Protein AF-A0A0S7YQ50-F1 (afdb_monomer_lite)

Secondary structure (DSSP, 8-state):
-PPPPTT-------------------SSEEEEEE-S--GGGS-GGGG-EEEEE--SSS-EE-TTEEEESS-TTSPEEPEE--SSS-S--EE-TT-EEEEE-TT--SSEE-SSSTTSTT-STT-EEESS-EEEEESS-SSSSEEEEE-SSS-EEEEEEEE--TT--S-EEEEEEEEE-TTS---EEEEEEEETTS-EEEEEEEEEPPSS-EEEEEE-GGGTT-EEEEEEEEE--S-TT--EEEEEEEEEESSS-TTSEEEE-SSS-TTTTTTSSEEEEEETTEEEEEEE--GGGSS-SSS--EEES-TTS-TTSGGGEEEPGGG--TTS---

Sequence (331 aa):
MTVADPNGKKGPTTVTTLVALERTRPAVVVNEIMYRPKPSYGAKDKHQWVELHNPTADPIDVRDWFLWTRDQNDPDRILPDAYHGTGTTVIPPGAYAVIADQDTELDNEVLKNGDFEGGTGDWKFFLGPWQRDFGEAASGNYKIYLCGVGWTIMYQDFKIPATASGDVRVTVRERYNPSFERPDVRIRITNRTGVPLLTVYSGGCSTDWTAHAADLTALKGVDARLEISGFRVNDSRSWVRIDAATINWGPVSRNCVRLLVDDNEIGKNLEDKQVFVGEANTLRDAVVFEKAWGGDDDGCSLSRTSPFAPPTEEPSWYPAANHGTPGEPNS

Radius of gyration: 24.6 Å; chains: 1; bounding box: 70×56×75 Å

pLDDT: mean 82.06, std 14.88, range [34.41, 98.38]

Structure (mmCIF, N/CA/C/O backbone):
data_AF-A0A0S7YQ50-F1
#
_entry.id   AF-A0A0S7YQ50-F1
#
loop_
_atom_site.group_PDB
_atom_site.id
_atom_site.type_symbol
_atom_site.label_atom_id
_atom_site.label_alt_id
_atom_site.label_comp_id
_atom_site.label_asym_id
_atom_site.label_entity_id
_atom_site.label_seq_id
_atom_site.pdbx_PDB_ins_code
_atom_site.Cartn_x
_atom_site.Cartn_y
_atom_site.Cartn_z
_atom_site.occupancy
_atom_site.B_iso_or_equiv
_atom_site.auth_seq_id
_atom_site.auth_comp_id
_atom_site.auth_asym_id
_atom_site.auth_atom_id
_atom_site.pdbx_PDB_model_num
ATOM 1 N N . MET A 1 1 ? -38.518 -37.539 21.864 1.00 37.88 1 MET A N 1
ATOM 2 C CA . MET A 1 1 ? -38.564 -38.666 22.819 1.00 37.88 1 MET A CA 1
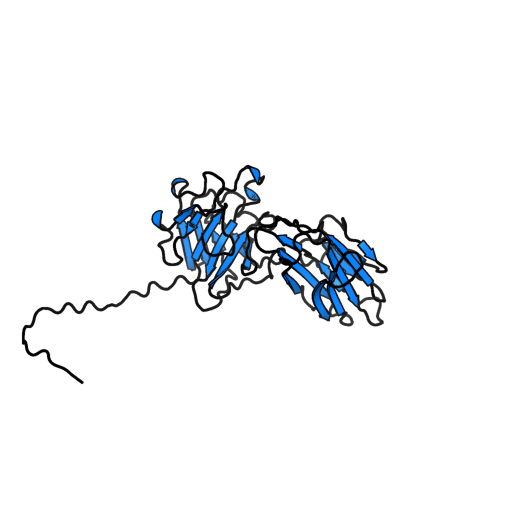ATOM 3 C C . MET A 1 1 ? -38.496 -38.055 24.211 1.00 37.88 1 MET A C 1
ATOM 5 O O . MET A 1 1 ? -37.493 -37.435 24.529 1.00 37.88 1 MET A O 1
ATOM 9 N N . THR A 1 2 ? -39.594 -38.058 24.964 1.00 35.06 2 THR A N 1
ATOM 10 C CA . THR A 1 2 ? -39.695 -37.395 26.277 1.00 35.06 2 THR A CA 1
ATOM 11 C C . THR A 1 2 ? -39.135 -38.291 27.374 1.00 35.06 2 THR A C 1
ATOM 13 O O . THR A 1 2 ? -39.629 -39.402 27.554 1.00 35.06 2 THR A O 1
ATOM 16 N N . VAL A 1 3 ? -38.150 -37.796 28.125 1.00 34.41 3 VAL A N 1
ATOM 17 C CA . VAL A 1 3 ? -37.757 -38.371 29.417 1.00 34.41 3 VAL A CA 1
ATOM 18 C C . VAL A 1 3 ? -38.358 -37.485 30.506 1.00 34.41 3 VAL A C 1
ATOM 20 O O . VAL A 1 3 ? -38.117 -36.281 30.524 1.00 34.41 3 VAL A O 1
ATOM 23 N N . ALA A 1 4 ? -39.192 -38.075 31.361 1.00 34.62 4 ALA A N 1
ATOM 24 C CA . ALA A 1 4 ? -39.764 -37.420 32.530 1.00 34.62 4 ALA A CA 1
ATOM 25 C C . ALA A 1 4 ? -38.804 -37.536 33.727 1.00 34.62 4 ALA A C 1
ATOM 27 O O . ALA A 1 4 ? -38.255 -38.608 33.977 1.00 34.62 4 ALA A O 1
ATOM 28 N N . ASP A 1 5 ? -38.635 -36.442 34.469 1.00 47.59 5 ASP A N 1
ATOM 29 C CA . ASP A 1 5 ? -38.043 -36.429 35.813 1.00 47.59 5 ASP A CA 1
ATOM 30 C C . ASP A 1 5 ? -39.022 -37.101 36.812 1.00 47.59 5 ASP A C 1
ATOM 32 O O . ASP A 1 5 ? -40.217 -36.780 36.777 1.00 47.59 5 ASP A O 1
ATOM 36 N N . PRO A 1 6 ? -38.571 -38.013 37.704 1.00 39.91 6 PRO A N 1
ATOM 37 C CA . PRO A 1 6 ? -39.434 -38.719 38.656 1.00 39.91 6 PRO A CA 1
ATOM 38 C C . PRO A 1 6 ? -40.090 -37.864 39.755 1.00 39.91 6 PRO A C 1
ATOM 40 O O . PRO A 1 6 ? -40.910 -38.399 40.497 1.00 39.91 6 PRO A O 1
ATOM 43 N N . ASN A 1 7 ? -39.759 -36.579 39.916 1.00 47.09 7 ASN A N 1
ATOM 44 C CA . ASN A 1 7 ? -40.062 -35.861 41.164 1.00 47.09 7 ASN A CA 1
ATOM 45 C C . ASN A 1 7 ? -41.113 -34.742 41.111 1.00 47.09 7 ASN A C 1
ATOM 47 O O . ASN A 1 7 ? -41.199 -33.969 42.062 1.00 47.09 7 ASN A O 1
ATOM 51 N N . GLY A 1 8 ? -41.965 -34.668 40.083 1.00 43.84 8 GLY A N 1
ATOM 52 C CA . GLY A 1 8 ? -43.323 -34.095 40.196 1.00 43.84 8 GLY A CA 1
ATOM 53 C C . GLY A 1 8 ? -43.501 -32.697 40.827 1.00 43.84 8 GLY A C 1
ATOM 54 O O . GLY A 1 8 ? -44.606 -32.373 41.261 1.00 43.84 8 GLY A O 1
ATOM 55 N N . LYS A 1 9 ? -42.471 -31.844 40.887 1.00 38.06 9 LYS A N 1
ATOM 56 C CA . LYS A 1 9 ? -42.567 -30.483 41.435 1.00 38.06 9 LYS A CA 1
ATOM 57 C C . LYS A 1 9 ? -42.625 -29.465 40.301 1.00 38.06 9 LYS A C 1
ATOM 59 O O . LYS A 1 9 ? -41.615 -29.134 39.689 1.00 38.06 9 LYS A O 1
ATOM 64 N N . LYS A 1 10 ? -43.825 -28.932 40.053 1.00 43.31 10 LYS A N 1
ATOM 65 C CA . LYS A 1 10 ? -44.034 -27.722 39.245 1.00 43.31 10 LYS A CA 1
ATOM 66 C C . LYS A 1 10 ? -43.542 -26.497 40.025 1.00 43.31 10 LYS A C 1
ATOM 68 O O . LYS A 1 10 ? -44.304 -25.898 40.776 1.00 43.31 10 LYS A O 1
ATOM 73 N N . GLY A 1 11 ? -42.273 -26.140 39.860 1.00 41.88 11 GLY A N 1
ATOM 74 C CA . GLY A 1 11 ? -41.829 -24.753 40.026 1.00 41.88 11 GLY A CA 1
ATOM 75 C C . GLY A 1 11 ? -42.021 -23.994 38.708 1.00 41.88 11 GLY A C 1
ATOM 76 O O . GLY A 1 11 ? -42.096 -24.643 37.661 1.00 41.88 11 GLY A O 1
ATOM 77 N N . PRO A 1 12 ? -42.111 -22.651 38.705 1.00 36.97 12 PRO A N 1
ATOM 78 C CA . PRO A 1 12 ? -42.010 -21.899 37.466 1.00 36.97 12 PRO A CA 1
ATOM 79 C C . PRO A 1 12 ? -40.593 -22.112 36.930 1.00 36.97 12 PRO A C 1
ATOM 81 O O . PRO A 1 12 ? -39.633 -21.506 37.398 1.00 36.97 12 PRO A O 1
ATOM 84 N N . THR A 1 13 ? -40.442 -23.032 35.981 1.00 39.94 13 THR A N 1
ATOM 85 C CA . THR A 1 13 ? -39.248 -23.082 35.151 1.00 39.94 13 THR A CA 1
ATOM 86 C C . THR A 1 13 ? -39.310 -21.824 34.307 1.00 39.94 13 THR A C 1
ATOM 88 O O . THR A 1 13 ? -40.029 -21.769 33.310 1.00 39.94 13 THR A O 1
ATOM 91 N N . THR A 1 14 ? -38.614 -20.778 34.749 1.00 35.94 14 THR A N 1
ATOM 92 C CA . THR A 1 14 ? -38.239 -19.674 33.878 1.00 35.94 14 THR A CA 1
ATOM 93 C C . THR A 1 14 ? -37.414 -20.311 32.773 1.00 35.94 14 THR A C 1
ATOM 95 O O . THR A 1 14 ? -36.225 -20.577 32.932 1.00 35.94 14 THR A O 1
ATOM 98 N N . VAL A 1 15 ? -38.076 -20.658 31.671 1.00 37.59 15 VAL A N 1
ATOM 99 C CA . VAL A 1 15 ? -37.407 -20.894 30.404 1.00 37.59 15 VAL A CA 1
ATOM 100 C C . VAL A 1 15 ? -36.895 -19.517 30.030 1.00 37.59 15 VAL A C 1
ATOM 102 O O . VAL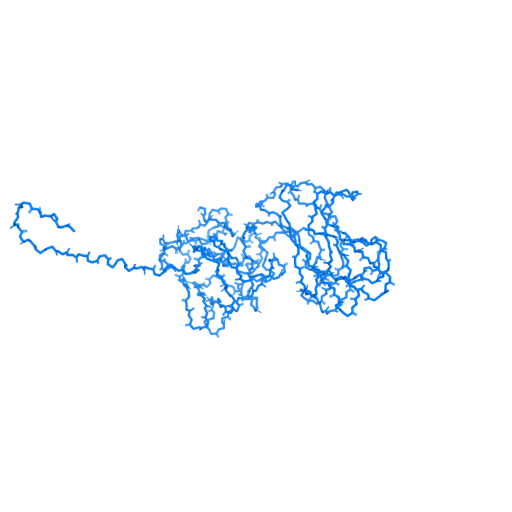 A 1 15 ? -37.593 -18.727 29.400 1.00 37.59 15 VAL A O 1
ATOM 105 N N . THR A 1 16 ? -35.710 -19.179 30.537 1.00 36.56 16 THR A N 1
ATOM 106 C CA . THR A 1 16 ? -34.908 -18.099 29.990 1.00 36.56 16 THR A CA 1
ATOM 107 C C . THR A 1 16 ? -34.623 -18.555 28.579 1.00 36.56 16 THR A C 1
ATOM 109 O O . THR A 1 16 ? -33.710 -19.342 28.336 1.00 36.56 16 THR A O 1
ATOM 112 N N . THR A 1 17 ? -35.500 -18.162 27.661 1.00 37.75 17 THR A N 1
ATOM 113 C CA . THR A 1 17 ? -35.242 -18.232 26.240 1.00 37.75 17 THR A CA 1
ATOM 114 C C . THR A 1 17 ? -33.912 -17.520 26.073 1.00 37.75 17 THR A C 1
ATOM 116 O O . THR A 1 17 ? -33.843 -16.296 26.151 1.00 37.75 17 THR A O 1
ATOM 119 N N . LEU A 1 18 ? -32.841 -18.295 25.909 1.00 43.03 18 LEU A N 1
ATOM 120 C CA . LEU A 1 18 ? -31.605 -17.848 25.294 1.00 43.03 18 LEU A CA 1
ATOM 121 C C . LEU A 1 18 ? -31.963 -17.521 23.841 1.00 43.03 18 LEU A C 1
ATOM 123 O O . LEU A 1 18 ? -31.534 -18.184 22.907 1.00 43.03 18 LEU A O 1
ATOM 127 N N . VAL A 1 19 ? -32.744 -16.459 23.645 1.00 43.16 19 VAL A N 1
ATOM 128 C CA . VAL A 1 19 ? -32.397 -15.514 22.604 1.00 43.16 19 VAL A CA 1
ATOM 129 C C . VAL A 1 19 ? -31.142 -14.866 23.166 1.00 43.16 19 VAL A C 1
ATOM 131 O O . VAL A 1 19 ? -31.185 -13.819 23.807 1.00 43.16 19 VAL A O 1
ATOM 134 N N . ALA A 1 20 ? -30.011 -15.561 23.009 1.00 43.53 20 ALA A N 1
ATOM 135 C CA . ALA A 1 20 ? -28.778 -14.845 22.803 1.00 43.53 20 ALA A CA 1
ATOM 136 C C . ALA A 1 20 ? -29.139 -13.908 21.658 1.00 43.53 20 ALA A C 1
ATOM 138 O O . ALA A 1 20 ? -29.379 -14.355 20.538 1.00 43.53 20 ALA A O 1
ATOM 139 N N . LEU A 1 21 ? -29.359 -12.638 21.998 1.00 41.25 21 LEU A N 1
ATOM 140 C CA . LEU A 1 21 ? -29.271 -11.567 21.039 1.00 41.25 21 LEU A CA 1
ATOM 141 C C . LEU A 1 21 ? -27.928 -11.863 20.384 1.00 41.25 21 LEU A C 1
ATOM 143 O O . LEU A 1 21 ? -26.893 -11.733 21.043 1.00 41.25 21 LEU A O 1
ATOM 147 N N . GLU A 1 22 ? -27.933 -12.423 19.174 1.00 44.47 22 GLU A N 1
ATOM 148 C CA . GLU A 1 22 ? -26.745 -12.363 18.354 1.00 44.47 22 GLU A CA 1
ATOM 149 C C . GLU A 1 22 ? -26.475 -10.867 18.322 1.00 44.47 22 GLU A C 1
ATOM 151 O O . GLU A 1 22 ? -27.199 -10.110 17.676 1.00 44.47 22 GLU A O 1
ATOM 156 N N . ARG A 1 23 ? -25.520 -10.412 19.146 1.00 48.12 23 ARG A N 1
ATOM 157 C CA . ARG A 1 23 ? -24.826 -9.167 18.887 1.00 48.12 23 ARG A CA 1
ATOM 158 C C . ARG A 1 23 ? -24.413 -9.366 17.448 1.00 48.12 23 ARG A C 1
ATOM 160 O O . ARG A 1 23 ? -23.578 -10.234 17.193 1.00 48.12 23 ARG A O 1
ATOM 167 N N . THR A 1 24 ? -25.116 -8.707 16.531 1.00 51.56 24 THR A N 1
ATOM 168 C CA . THR A 1 24 ? -24.792 -8.700 15.112 1.00 51.56 24 THR A CA 1
ATOM 169 C C . THR A 1 24 ? -23.298 -8.484 15.075 1.00 51.56 24 THR A C 1
ATOM 171 O O . THR A 1 24 ? -22.837 -7.444 15.550 1.00 51.56 24 THR A O 1
ATOM 174 N N . ARG A 1 25 ? -22.544 -9.529 14.706 1.00 55.78 25 ARG A N 1
ATOM 175 C CA . ARG A 1 25 ? -21.084 -9.469 14.744 1.00 55.78 25 ARG A CA 1
ATOM 176 C C . ARG A 1 25 ? -20.723 -8.228 13.934 1.00 55.78 25 ARG A C 1
ATOM 178 O O . ARG A 1 25 ? -21.215 -8.132 12.806 1.00 55.78 25 ARG A O 1
ATOM 185 N N . PRO A 1 26 ? -20.006 -7.249 14.510 1.00 58.22 26 PRO A N 1
ATOM 186 C CA . PRO A 1 26 ? -19.688 -6.050 13.761 1.00 58.22 26 PRO A CA 1
ATOM 187 C C . PRO A 1 26 ? -18.939 -6.494 12.508 1.00 58.22 26 PRO A C 1
ATOM 189 O O . PRO A 1 26 ? -18.030 -7.321 12.591 1.00 58.22 26 PRO A O 1
ATOM 192 N N . ALA A 1 27 ? -19.414 -6.039 11.348 1.00 78.94 27 ALA A N 1
ATOM 193 C CA . ALA A 1 27 ? -18.860 -6.463 10.070 1.00 78.94 27 ALA A CA 1
ATOM 194 C C . ALA A 1 27 ? -17.388 -6.029 10.003 1.00 78.94 27 ALA A C 1
ATOM 196 O O . ALA A 1 27 ? -16.504 -6.842 9.778 1.00 78.94 27 ALA A O 1
ATOM 197 N N . VAL A 1 28 ? -17.117 -4.772 10.340 1.00 91.19 28 VAL A N 1
ATOM 198 C CA . VAL A 1 28 ? -15.776 -4.207 10.499 1.00 91.19 28 VAL A CA 1
ATOM 199 C C . VAL A 1 28 ? -15.795 -3.326 11.738 1.00 91.19 28 VAL A C 1
ATOM 201 O O . VAL A 1 28 ? -16.828 -2.726 12.043 1.00 91.19 28 VAL A O 1
ATOM 204 N N . VAL A 1 29 ? -14.677 -3.269 12.454 1.00 94.88 29 VAL A N 1
ATOM 205 C CA . VAL A 1 29 ? -14.529 -2.478 13.678 1.00 94.88 29 VAL A CA 1
ATOM 206 C C . VAL A 1 29 ? -13.357 -1.521 13.587 1.00 94.88 29 VAL A C 1
ATOM 208 O O . VAL A 1 29 ? -12.348 -1.866 12.978 1.00 94.88 29 VAL A O 1
ATOM 211 N N . VAL A 1 30 ? -13.456 -0.371 14.253 1.00 95.31 30 VAL A N 1
ATOM 212 C CA . VAL A 1 30 ? -12.284 0.451 14.578 1.00 95.31 30 VAL A CA 1
ATOM 213 C C . VAL A 1 30 ? -11.451 -0.331 15.592 1.00 95.31 30 VAL A C 1
ATOM 215 O O . VAL A 1 30 ? -11.968 -0.734 16.642 1.00 95.31 30 VAL A O 1
ATOM 218 N N . ASN A 1 31 ? -10.195 -0.603 15.248 1.00 95.75 31 ASN A N 1
ATOM 219 C CA . ASN A 1 31 ? -9.316 -1.497 15.997 1.00 95.75 31 ASN A CA 1
ATOM 220 C C . ASN A 1 31 ? -8.188 -0.758 16.715 1.00 95.75 31 ASN A C 1
ATOM 222 O O . ASN A 1 31 ? -7.882 -1.086 17.861 1.00 95.75 31 ASN A O 1
ATOM 226 N N . GLU A 1 32 ? -7.594 0.238 16.065 1.00 94.12 32 GLU A N 1
ATOM 227 C CA . GLU A 1 32 ? -6.455 0.968 16.606 1.00 94.12 32 GLU A CA 1
ATOM 228 C C . GLU A 1 32 ? -6.422 2.398 16.046 1.00 94.12 32 GLU A C 1
ATOM 230 O O . GLU A 1 32 ? -6.793 2.631 14.897 1.00 94.12 32 GLU A O 1
ATOM 235 N N . ILE A 1 33 ? -6.046 3.381 16.869 1.00 92.75 33 ILE A N 1
ATOM 236 C CA . ILE A 1 33 ? -6.019 4.798 16.480 1.00 92.75 33 ILE A CA 1
ATOM 237 C C . ILE A 1 33 ? -4.691 5.416 16.907 1.00 92.75 33 ILE A C 1
ATOM 239 O O . ILE A 1 33 ? -4.425 5.574 18.102 1.00 92.75 33 ILE A O 1
ATOM 243 N N . MET A 1 34 ? -3.879 5.841 15.942 1.00 90.00 34 MET A N 1
ATOM 244 C CA . MET A 1 34 ? -2.707 6.673 16.202 1.00 90.00 34 MET A CA 1
ATOM 245 C C . MET A 1 34 ? -3.105 8.143 16.177 1.00 90.00 34 MET A C 1
ATOM 247 O O . MET A 1 34 ? -2.947 8.834 15.176 1.00 90.00 34 MET A O 1
ATOM 251 N N . TYR A 1 35 ? -3.641 8.638 17.290 1.00 88.38 35 TYR A N 1
ATOM 252 C CA . TYR A 1 35 ? -4.116 10.020 17.362 1.00 88.38 35 TYR A CA 1
ATOM 253 C C . TYR A 1 35 ? -3.049 11.013 17.830 1.00 88.38 35 TYR A C 1
ATOM 255 O O . TYR A 1 35 ? -3.152 12.209 17.559 1.00 88.38 35 TYR A O 1
ATOM 263 N N . ARG A 1 36 ? -2.009 10.554 18.532 1.00 84.88 36 ARG A N 1
ATOM 264 C CA . ARG A 1 36 ? -0.935 11.419 19.029 1.00 84.88 36 ARG A CA 1
ATOM 265 C C . ARG A 1 36 ? 0.426 10.761 18.808 1.00 84.88 36 ARG A C 1
ATOM 267 O O . ARG A 1 36 ? 0.993 10.229 19.755 1.00 84.88 36 ARG A O 1
ATOM 274 N N . PRO A 1 37 ? 0.982 10.825 17.589 1.00 81.25 37 PRO A N 1
ATOM 275 C CA . PRO A 1 37 ? 2.297 10.264 17.310 1.00 81.25 37 PRO A CA 1
ATOM 276 C C . PRO A 1 37 ? 3.394 10.942 18.136 1.00 81.25 37 PRO A C 1
ATOM 278 O O . PRO A 1 37 ? 3.269 12.090 18.585 1.00 81.25 37 PRO A O 1
ATOM 281 N N . LYS A 1 38 ? 4.503 10.223 18.330 1.00 76.62 38 LYS A N 1
ATOM 282 C CA . LYS A 1 38 ? 5.646 10.706 19.108 1.00 76.62 38 LYS A CA 1
ATOM 283 C C . LYS A 1 38 ? 6.204 11.994 18.485 1.00 76.62 38 LYS A C 1
ATOM 285 O O . LYS A 1 38 ? 6.489 12.003 17.288 1.00 76.62 38 LYS A O 1
ATOM 290 N N . PRO A 1 39 ? 6.470 13.062 19.266 1.00 72.75 39 PRO A N 1
ATOM 291 C CA . PRO A 1 39 ? 6.978 14.324 18.714 1.00 72.75 39 PRO A CA 1
ATOM 292 C C . PRO A 1 39 ? 8.290 14.193 17.930 1.00 72.75 39 PRO A C 1
ATOM 294 O O . PRO A 1 39 ? 8.589 15.028 17.083 1.00 72.75 39 PRO A O 1
ATOM 297 N N . SER A 1 40 ? 9.088 13.157 18.210 1.00 68.62 40 SER A N 1
ATOM 298 C CA . SER A 1 40 ? 10.337 12.889 17.494 1.00 68.62 40 SER A CA 1
ATOM 299 C C . SER A 1 40 ? 10.147 12.349 16.075 1.00 68.62 40 SER A C 1
ATOM 301 O O . SER A 1 40 ? 11.132 12.301 15.346 1.00 68.62 40 SER A O 1
ATOM 303 N N . TYR A 1 41 ? 8.943 11.909 15.693 1.00 68.12 41 TYR A N 1
ATOM 304 C CA . TYR A 1 41 ? 8.670 11.438 14.331 1.00 68.12 41 TYR A CA 1
ATOM 305 C C . TYR A 1 41 ? 8.592 12.592 13.328 1.00 68.12 41 TYR A C 1
ATOM 307 O O . TYR A 1 41 ? 8.989 12.423 12.184 1.00 68.12 41 TYR A O 1
ATOM 315 N N . GLY A 1 42 ? 8.245 13.797 13.784 1.00 70.44 42 GLY A N 1
ATOM 316 C CA . GLY A 1 42 ? 8.192 14.983 12.941 1.00 70.44 42 GLY A CA 1
ATOM 317 C C . GLY A 1 42 ? 6.856 15.695 13.077 1.00 70.44 42 GLY A C 1
ATOM 318 O O . GLY A 1 42 ? 6.336 15.857 14.184 1.00 70.44 42 GLY A O 1
ATOM 319 N N . ALA A 1 43 ? 6.329 16.172 11.952 1.00 70.50 43 ALA A N 1
ATOM 320 C CA . ALA A 1 43 ? 5.039 16.843 11.921 1.00 70.50 43 ALA A CA 1
ATOM 321 C C . ALA A 1 43 ? 3.930 15.826 12.250 1.00 70.50 43 ALA A C 1
ATOM 323 O O . ALA A 1 43 ? 3.879 14.747 11.668 1.00 70.50 43 ALA A O 1
ATOM 324 N N . LYS A 1 44 ? 3.093 16.133 13.250 1.00 68.25 44 LYS A N 1
ATOM 325 C CA . LYS A 1 44 ? 2.102 15.184 13.794 1.00 68.25 44 LYS A CA 1
ATOM 326 C C . LYS A 1 44 ? 1.120 14.679 12.739 1.00 68.25 44 LYS A C 1
ATOM 328 O O . LYS A 1 44 ? 0.696 13.532 12.810 1.00 68.25 44 LYS A O 1
ATOM 333 N N . ASP A 1 45 ? 0.784 15.542 11.796 1.00 74.38 45 ASP A N 1
ATOM 334 C CA . ASP A 1 45 ? -0.118 15.274 10.685 1.00 74.38 45 ASP A CA 1
ATOM 335 C C . ASP A 1 45 ? 0.371 14.164 9.762 1.00 74.38 45 ASP A C 1
ATOM 337 O O . ASP A 1 45 ? -0.429 13.427 9.204 1.00 74.38 45 ASP A O 1
ATOM 341 N N . LYS A 1 46 ? 1.679 13.936 9.702 1.00 80.50 46 LYS A N 1
ATOM 342 C CA . LYS A 1 46 ? 2.263 12.893 8.860 1.00 80.50 46 LYS A CA 1
ATOM 343 C C . LYS A 1 46 ? 2.300 11.505 9.484 1.00 80.50 46 LYS A C 1
ATOM 345 O O . LYS A 1 46 ? 2.807 10.587 8.854 1.00 80.50 46 LYS A O 1
ATOM 350 N N . HIS A 1 47 ? 1.828 11.319 10.714 1.00 82.25 47 HIS A N 1
ATOM 351 C CA . HIS A 1 47 ? 1.944 10.025 11.403 1.00 82.25 47 HIS A CA 1
ATOM 352 C C . HIS A 1 47 ? 0.653 9.598 12.102 1.00 82.25 47 HIS A C 1
ATOM 354 O O . HIS A 1 47 ? 0.688 8.742 12.985 1.00 82.25 47 HIS A O 1
ATOM 360 N N . GLN A 1 48 ? -0.472 10.204 11.735 1.00 88.12 48 GLN A N 1
ATOM 361 C CA . GLN A 1 48 ? -1.795 9.850 12.233 1.00 88.12 48 GLN A CA 1
ATOM 362 C C . GLN A 1 48 ? -2.462 8.839 11.302 1.00 88.12 48 GLN A C 1
ATOM 364 O O . GLN A 1 48 ? -2.305 8.899 10.086 1.00 88.12 48 GLN A O 1
ATOM 369 N N . TRP A 1 49 ? -3.180 7.886 11.886 1.00 91.19 49 TRP A N 1
ATOM 370 C CA . TRP A 1 49 ? -3.892 6.854 11.139 1.00 91.19 49 TRP A CA 1
ATOM 371 C C . TRP A 1 49 ? -4.972 6.195 11.992 1.00 91.19 49 TRP A C 1
ATOM 373 O O . TRP A 1 49 ? -4.914 6.199 13.227 1.00 91.19 49 TRP A O 1
ATOM 383 N N . VAL A 1 50 ? -5.943 5.598 11.308 1.00 93.62 50 VAL A N 1
ATOM 384 C CA . VAL A 1 50 ? -6.992 4.767 11.901 1.00 93.62 50 VAL A CA 1
ATOM 385 C C . VAL A 1 50 ? -6.905 3.380 11.296 1.00 93.62 50 VAL A C 1
ATOM 387 O O . VAL A 1 50 ? -6.826 3.227 10.082 1.00 93.62 50 VAL A O 1
ATOM 390 N N . GLU A 1 51 ? -6.965 2.358 12.132 1.00 95.12 51 GLU A N 1
ATOM 391 C CA . GLU A 1 51 ? -7.045 0.980 11.689 1.00 95.12 51 GLU A CA 1
ATOM 392 C C . GLU A 1 51 ? -8.441 0.398 11.874 1.00 95.12 51 GLU A C 1
ATOM 394 O O . GLU A 1 51 ? -9.087 0.547 12.915 1.00 95.12 51 GLU A O 1
ATOM 399 N N . LEU A 1 52 ? -8.858 -0.349 10.861 1.00 96.69 52 LEU A N 1
ATOM 400 C CA . LEU A 1 52 ? -10.007 -1.225 10.876 1.00 96.69 52 LEU A CA 1
ATOM 401 C C . LEU A 1 52 ? -9.578 -2.692 10.973 1.00 96.69 52 LEU A C 1
ATOM 403 O O . LEU A 1 52 ? -8.589 -3.101 10.371 1.00 96.69 52 LEU A O 1
ATOM 407 N N . HIS A 1 53 ? -10.382 -3.514 11.640 1.00 95.75 53 HIS A N 1
ATOM 408 C CA . HIS A 1 53 ? -10.249 -4.972 11.637 1.00 95.75 53 HIS A CA 1
ATOM 409 C C . HIS A 1 53 ? -11.535 -5.607 11.102 1.00 95.75 53 HIS A C 1
ATOM 411 O O . HIS A 1 53 ? -12.640 -5.228 11.502 1.00 95.75 53 HIS A O 1
ATOM 417 N N . ASN A 1 54 ? -11.395 -6.586 10.207 1.00 95.00 54 ASN A N 1
ATOM 418 C CA . ASN A 1 54 ? -12.472 -7.477 9.784 1.00 95.00 54 ASN A CA 1
ATOM 419 C C . ASN A 1 54 ? -12.429 -8.779 10.613 1.00 95.00 54 ASN A C 1
ATOM 421 O O . ASN A 1 54 ? -11.740 -9.720 10.220 1.00 95.00 54 ASN A O 1
ATOM 425 N N . PRO A 1 55 ? -13.186 -8.898 11.722 1.00 93.44 55 PRO A N 1
ATOM 426 C CA . PRO A 1 55 ? -13.200 -10.110 12.545 1.00 93.44 55 PRO A CA 1
ATOM 427 C C . PRO A 1 55 ? -14.040 -11.250 11.941 1.00 93.44 55 PRO A C 1
ATOM 429 O O . PRO A 1 55 ? -14.246 -12.280 12.592 1.00 93.44 55 PRO A O 1
ATOM 432 N N . THR A 1 56 ? -14.617 -11.063 10.750 1.00 92.31 56 THR A N 1
ATOM 433 C CA . THR A 1 56 ? -15.514 -12.040 10.125 1.00 92.31 56 THR A CA 1
ATOM 434 C C . THR A 1 56 ? -14.747 -13.077 9.301 1.00 92.31 56 THR A C 1
ATOM 436 O O . THR A 1 56 ? -13.547 -12.962 9.061 1.00 92.31 56 THR A O 1
ATOM 439 N N . ALA A 1 57 ? -15.455 -14.130 8.881 1.00 92.19 57 ALA A N 1
ATOM 440 C CA . ALA A 1 57 ? -14.906 -15.174 8.018 1.00 92.19 57 ALA A CA 1
ATOM 441 C C . ALA A 1 57 ? -14.987 -14.823 6.520 1.00 92.19 57 ALA A C 1
ATOM 443 O O . ALA A 1 57 ? -14.465 -15.576 5.699 1.00 92.19 57 ALA A O 1
ATOM 444 N N . ASP A 1 58 ? -15.615 -13.696 6.176 1.00 92.69 58 ASP A N 1
ATOM 445 C CA . ASP A 1 58 ? -15.866 -13.266 4.805 1.00 92.69 58 ASP A CA 1
ATOM 446 C C . ASP A 1 58 ? -15.102 -11.967 4.502 1.00 92.69 58 ASP A C 1
ATOM 448 O O . ASP A 1 58 ? -14.880 -11.149 5.397 1.00 92.69 58 ASP A O 1
ATOM 452 N N . PRO A 1 59 ? -14.652 -11.756 3.253 1.00 93.19 59 PRO A N 1
ATOM 453 C CA . PRO A 1 59 ? -14.047 -10.490 2.866 1.00 93.19 59 PRO A CA 1
ATOM 454 C C . PRO A 1 59 ? -15.085 -9.366 2.919 1.00 93.19 59 PRO A C 1
ATOM 456 O O . PRO A 1 59 ? -16.244 -9.565 2.550 1.00 93.19 59 PRO A O 1
ATOM 459 N N . ILE A 1 60 ? -14.653 -8.171 3.318 1.00 94.12 60 ILE A N 1
ATOM 460 C CA . ILE A 1 60 ? -15.519 -6.991 3.378 1.00 94.12 60 ILE A CA 1
ATOM 461 C C . ILE A 1 60 ? -14.952 -5.899 2.496 1.00 94.12 60 ILE A C 1
ATOM 463 O O . ILE A 1 60 ? -13.803 -5.495 2.642 1.00 94.12 60 ILE A O 1
ATOM 467 N N . ASP A 1 61 ? -15.777 -5.434 1.568 1.00 95.19 61 ASP A N 1
ATOM 468 C CA . ASP A 1 61 ? -15.453 -4.313 0.702 1.00 95.19 61 ASP A CA 1
ATOM 469 C C . ASP A 1 61 ? -15.926 -3.014 1.353 1.00 95.19 61 ASP A C 1
ATOM 471 O O . ASP A 1 61 ? -17.125 -2.830 1.557 1.00 95.19 61 ASP A O 1
ATOM 475 N N . VAL A 1 62 ? -14.985 -2.127 1.677 1.00 95.31 62 VAL A N 1
ATOM 476 C CA . VAL A 1 62 ? -15.273 -0.809 2.267 1.00 95.31 62 VAL A CA 1
ATOM 477 C C . VAL A 1 62 ? -15.375 0.291 1.207 1.00 95.31 62 VAL A C 1
ATOM 479 O O . VAL A 1 62 ? -15.243 1.476 1.502 1.00 95.31 62 VAL A O 1
ATOM 482 N N . ARG A 1 63 ? -15.586 -0.078 -0.062 1.00 92.56 63 ARG A N 1
ATOM 483 C CA . ARG A 1 63 ? -15.876 0.902 -1.113 1.00 92.56 63 ARG A CA 1
ATOM 484 C C . ARG A 1 63 ? -17.103 1.730 -0.736 1.00 92.56 63 ARG A C 1
ATOM 486 O O . ARG A 1 63 ? -18.104 1.192 -0.273 1.00 92.56 63 ARG A O 1
ATOM 493 N N . ASP A 1 64 ? -17.012 3.033 -0.992 1.00 92.19 64 ASP A N 1
ATOM 494 C CA . ASP A 1 64 ? -18.062 4.019 -0.701 1.00 92.19 64 ASP A CA 1
ATOM 495 C C . ASP A 1 64 ? -18.374 4.179 0.798 1.00 92.19 64 ASP A C 1
ATOM 497 O O . ASP A 1 64 ? -19.414 4.732 1.167 1.00 92.19 64 ASP A O 1
ATOM 501 N N . TRP A 1 65 ? -17.470 3.710 1.662 1.00 95.12 65 TRP A N 1
ATOM 502 C CA . TRP A 1 65 ? -17.479 4.052 3.076 1.00 95.12 65 TRP A CA 1
ATOM 503 C C . TRP A 1 65 ? -16.820 5.405 3.300 1.00 95.12 65 TRP A C 1
ATOM 505 O O . TRP A 1 65 ? -16.041 5.901 2.482 1.00 95.12 65 TRP A O 1
ATOM 515 N N . PHE A 1 66 ? -17.140 5.968 4.450 1.00 92.62 66 PHE A N 1
ATOM 516 C CA . PHE A 1 66 ? -16.641 7.235 4.922 1.00 92.62 66 PHE A CA 1
ATOM 517 C C . PHE A 1 66 ? -16.068 7.074 6.325 1.00 92.62 66 PHE A C 1
ATOM 519 O O . PHE A 1 66 ? -16.493 6.199 7.094 1.00 92.62 66 PHE A O 1
ATOM 526 N N . LEU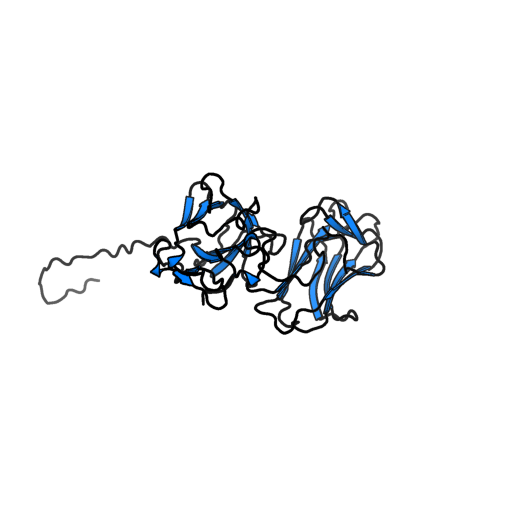 A 1 67 ? -15.112 7.934 6.637 1.00 91.25 67 LEU A N 1
ATOM 527 C CA . LEU A 1 67 ? -14.570 8.146 7.962 1.00 91.25 67 LEU A CA 1
ATOM 528 C C . LEU A 1 67 ? -15.006 9.541 8.421 1.00 91.25 67 LEU A C 1
ATOM 530 O O . LEU A 1 67 ? -14.874 10.515 7.692 1.00 91.25 67 LEU A O 1
ATOM 534 N N . TRP A 1 68 ? -15.549 9.642 9.630 1.00 88.00 68 TRP A N 1
ATOM 535 C CA . TRP A 1 68 ? -15.824 10.931 10.258 1.00 88.00 68 TRP A CA 1
ATOM 536 C C . TRP A 1 68 ? -14.943 11.066 11.489 1.00 88.00 68 TRP A C 1
ATOM 538 O O . TRP A 1 68 ? -14.995 10.220 12.387 1.00 88.00 68 TRP A O 1
ATOM 548 N N . THR A 1 69 ? -14.175 12.147 11.548 1.00 83.44 69 THR A N 1
ATOM 549 C CA . THR A 1 69 ? -13.288 12.462 12.671 1.00 83.44 69 THR A CA 1
ATOM 550 C C . THR A 1 69 ? -13.710 13.797 13.304 1.00 83.44 69 THR A C 1
ATOM 552 O O . THR A 1 69 ? -14.567 13.842 14.196 1.00 83.44 69 THR A O 1
ATOM 555 N N . ARG A 1 70 ? -13.172 14.907 12.797 1.00 71.81 70 ARG A N 1
ATOM 556 C CA . ARG A 1 70 ? -13.332 16.273 13.299 1.00 71.81 70 ARG A CA 1
ATOM 557 C C . ARG A 1 70 ? -14.646 16.934 12.887 1.00 71.81 70 ARG A C 1
ATOM 559 O O . ARG A 1 70 ? -15.328 17.491 13.750 1.00 71.81 70 ARG A O 1
ATOM 566 N N . ASP A 1 71 ? -14.998 16.895 11.602 1.00 65.69 71 ASP A N 1
ATOM 567 C CA . ASP A 1 71 ? -16.213 17.523 11.072 1.00 65.69 71 ASP A CA 1
ATOM 568 C C . ASP A 1 71 ? -17.211 16.461 10.610 1.00 65.69 71 ASP A C 1
ATOM 570 O O . ASP A 1 71 ? -17.043 15.802 9.592 1.00 65.69 71 ASP A O 1
ATOM 574 N N . GLN A 1 72 ? -18.303 16.294 11.358 1.00 64.62 72 GLN A N 1
ATOM 575 C CA . GLN A 1 72 ? -19.351 15.351 10.961 1.00 64.62 72 GLN A CA 1
ATOM 576 C C . GLN A 1 72 ? -20.097 15.789 9.684 1.00 64.62 72 GLN A C 1
ATOM 578 O O . GLN A 1 72 ? -20.843 14.990 9.114 1.00 64.62 72 GLN A O 1
ATOM 583 N N . ASN A 1 73 ? -19.925 17.041 9.245 1.00 72.19 73 ASN A N 1
ATOM 584 C CA . ASN A 1 73 ? -20.557 17.590 8.046 1.00 72.19 73 ASN A CA 1
ATOM 585 C C . ASN A 1 73 ? -19.690 17.463 6.788 1.00 72.19 73 ASN A C 1
ATOM 587 O O . ASN A 1 73 ? -20.209 17.728 5.704 1.00 72.19 73 ASN A O 1
ATOM 591 N N . ASP A 1 74 ? -18.428 17.052 6.931 1.00 78.69 74 ASP A N 1
ATOM 592 C CA . ASP A 1 74 ? -17.497 16.811 5.826 1.00 78.69 74 ASP A CA 1
ATOM 593 C C . ASP A 1 74 ? -16.757 15.482 6.060 1.00 78.69 74 ASP A C 1
ATOM 595 O O . ASP A 1 74 ? -15.653 15.469 6.594 1.00 78.69 74 ASP A O 1
ATOM 599 N N . PRO A 1 75 ? -17.419 14.332 5.819 1.00 85.69 75 PRO A N 1
ATOM 600 C CA . PRO A 1 75 ? -16.760 13.043 5.937 1.00 85.69 75 PRO A CA 1
ATOM 601 C C . PRO A 1 75 ? -15.685 12.820 4.885 1.00 85.69 75 PRO A C 1
ATOM 603 O O . PRO A 1 75 ? -15.942 12.970 3.689 1.00 85.69 75 PRO A O 1
ATOM 606 N N . ASP A 1 76 ? -14.598 12.219 5.338 1.00 88.94 76 ASP A N 1
ATOM 607 C CA . ASP A 1 76 ? -13.533 11.688 4.509 1.00 88.94 76 ASP A CA 1
ATOM 608 C C . ASP A 1 76 ? -14.026 10.446 3.756 1.00 88.94 76 ASP A C 1
ATOM 610 O O . ASP A 1 76 ? -14.447 9.450 4.364 1.00 88.94 76 ASP A O 1
ATOM 614 N N . ARG A 1 77 ? -13.961 10.431 2.426 1.00 92.25 77 ARG A N 1
ATOM 615 C CA . ARG A 1 77 ? -14.270 9.216 1.662 1.00 92.25 77 ARG A CA 1
ATOM 616 C C . ARG A 1 77 ? -13.096 8.247 1.716 1.00 92.25 77 ARG A C 1
ATOM 618 O O . ARG A 1 77 ? -11.975 8.589 1.356 1.00 92.25 77 ARG A O 1
ATOM 625 N N . ILE A 1 78 ? -13.379 6.984 2.030 1.00 93.88 78 ILE A N 1
ATOM 626 C CA . ILE A 1 78 ? -12.376 5.919 1.995 1.00 93.88 78 ILE A CA 1
ATOM 627 C C . ILE A 1 78 ? -12.108 5.498 0.544 1.00 93.88 78 ILE A C 1
ATOM 629 O O . ILE A 1 78 ? -13.005 5.070 -0.193 1.00 93.88 78 ILE A O 1
ATOM 633 N N . LEU A 1 79 ? -10.842 5.580 0.147 1.00 93.31 79 LEU A N 1
ATOM 634 C CA . LEU A 1 79 ? -10.336 5.246 -1.178 1.00 93.31 79 LEU A CA 1
ATOM 635 C C . LEU A 1 79 ? -9.309 4.103 -1.111 1.00 93.31 79 LEU A C 1
ATOM 637 O O . LEU A 1 79 ? -8.630 3.925 -0.098 1.00 93.31 79 LEU A O 1
ATOM 641 N N . PRO A 1 80 ? -9.150 3.314 -2.189 1.00 90.50 80 PRO A N 1
ATOM 642 C CA . PRO A 1 80 ? -8.051 2.361 -2.271 1.00 90.50 80 PRO A CA 1
ATOM 643 C C . PRO A 1 80 ? -6.703 3.093 -2.262 1.00 90.50 80 PRO A C 1
ATOM 645 O O . PRO A 1 80 ? -6.481 3.985 -3.084 1.00 90.50 80 PRO A O 1
ATOM 648 N N . ASP A 1 81 ? -5.762 2.663 -1.416 1.00 84.75 81 ASP A N 1
ATOM 649 C CA . ASP A 1 81 ? -4.383 3.141 -1.513 1.00 84.75 81 ASP A CA 1
ATOM 650 C C . ASP A 1 81 ? -3.698 2.414 -2.665 1.00 84.75 81 ASP A C 1
ATOM 652 O O . ASP A 1 81 ? -3.211 1.281 -2.551 1.00 84.75 81 ASP A O 1
ATOM 656 N N . ALA A 1 82 ? -3.706 3.059 -3.825 1.00 75.19 82 ALA A N 1
ATOM 657 C CA . ALA A 1 82 ? -2.867 2.627 -4.912 1.00 75.19 82 ALA A CA 1
ATOM 658 C C . ALA A 1 82 ? -1.393 2.846 -4.509 1.00 75.19 82 ALA A C 1
ATOM 660 O O . ALA A 1 82 ? -0.601 1.909 -4.502 1.00 75.19 82 ALA A O 1
ATOM 661 N N . TYR A 1 83 ? -0.994 4.057 -4.160 1.00 69.69 83 TYR A N 1
ATOM 662 C CA . TYR A 1 83 ? 0.400 4.470 -3.981 1.00 69.69 83 TYR A CA 1
ATOM 663 C C . TYR A 1 83 ? 1.248 3.519 -3.123 1.00 69.69 83 TYR A C 1
ATOM 665 O O . TYR A 1 83 ? 2.266 3.013 -3.602 1.00 69.69 83 TYR A O 1
ATOM 673 N N . HIS A 1 84 ? 0.790 3.209 -1.912 1.00 72.62 84 HIS A N 1
ATOM 674 C CA . HIS A 1 84 ? 1.517 2.378 -0.950 1.00 72.62 84 HIS A CA 1
ATOM 675 C C . HIS A 1 84 ? 0.853 1.009 -0.719 1.00 72.62 84 HIS A C 1
ATOM 677 O O . HIS A 1 84 ? 1.479 0.100 -0.170 1.00 72.62 84 HIS A O 1
ATOM 683 N N . GLY A 1 85 ? -0.397 0.832 -1.159 1.00 74.38 85 GLY A N 1
ATOM 684 C CA . GLY A 1 85 ? -1.164 -0.405 -1.025 1.00 74.38 85 GLY A CA 1
ATOM 685 C C . GLY A 1 85 ? -1.285 -1.232 -2.311 1.00 74.38 85 GLY A C 1
ATOM 686 O O . GLY A 1 85 ? -0.568 -1.068 -3.299 1.00 74.38 85 GLY A O 1
ATOM 687 N N . THR A 1 86 ? -2.223 -2.179 -2.301 1.00 73.62 86 THR A N 1
ATOM 688 C CA . THR A 1 86 ? -2.566 -3.007 -3.474 1.00 73.62 86 THR A CA 1
ATOM 689 C C . THR A 1 86 ? -3.575 -2.338 -4.403 1.00 73.62 86 THR A C 1
ATOM 691 O O . THR A 1 86 ? -3.852 -2.877 -5.473 1.00 73.62 86 THR A O 1
ATOM 694 N N . GLY A 1 87 ? -4.141 -1.190 -4.017 1.00 80.94 87 GLY A N 1
ATOM 695 C CA . GLY A 1 87 ? -5.263 -0.569 -4.719 1.00 80.94 87 GLY A CA 1
ATOM 696 C C . GLY A 1 87 ? -6.609 -1.278 -4.508 1.00 80.94 87 GLY A C 1
ATOM 697 O O . GLY A 1 87 ? -7.538 -1.050 -5.279 1.00 80.94 87 GLY A O 1
ATOM 698 N N . THR A 1 88 ? -6.729 -2.144 -3.496 1.00 88.50 88 THR A N 1
ATOM 699 C CA . THR A 1 88 ? -8.002 -2.775 -3.111 1.00 88.50 88 THR A CA 1
ATOM 700 C C . THR A 1 88 ? -8.690 -2.001 -1.989 1.00 88.50 88 THR A C 1
ATOM 702 O O . THR A 1 88 ? -8.028 -1.426 -1.133 1.00 88.50 88 THR A O 1
ATOM 705 N N . THR A 1 89 ? -10.020 -2.055 -1.963 1.00 93.75 89 THR A N 1
ATOM 706 C CA . THR A 1 89 ? -10.865 -1.676 -0.816 1.00 93.75 89 THR A CA 1
ATOM 707 C C . THR A 1 89 ? -11.395 -2.896 -0.058 1.00 93.75 89 THR A C 1
ATOM 709 O O . THR A 1 89 ? -12.194 -2.766 0.862 1.00 93.75 89 THR A O 1
ATOM 712 N N . VAL A 1 90 ? -10.991 -4.104 -0.456 1.00 94.06 90 VAL A N 1
ATOM 713 C CA . VAL A 1 90 ? -11.469 -5.349 0.149 1.00 94.06 90 VAL A CA 1
ATOM 714 C C . VAL A 1 90 ? -10.529 -5.782 1.262 1.00 94.06 90 VAL A C 1
ATOM 716 O O . VAL A 1 90 ? -9.393 -6.161 0.979 1.00 94.06 90 VAL A O 1
ATOM 719 N N . ILE A 1 91 ? -11.029 -5.784 2.496 1.00 94.38 91 ILE A N 1
ATOM 720 C CA . ILE A 1 91 ? -10.363 -6.297 3.694 1.00 94.38 91 ILE A CA 1
ATOM 721 C C . ILE A 1 91 ? -10.621 -7.810 3.789 1.00 94.38 91 ILE A C 1
ATOM 723 O O . ILE A 1 91 ? -11.777 -8.218 3.964 1.00 94.38 91 ILE A O 1
ATOM 727 N N . PRO A 1 92 ? -9.593 -8.671 3.663 1.00 94.25 92 PRO A N 1
ATOM 728 C CA . PRO A 1 92 ? -9.764 -10.119 3.780 1.00 94.25 92 PRO A CA 1
ATOM 729 C C . PRO A 1 92 ? -10.313 -10.568 5.150 1.00 94.25 92 PRO A C 1
ATOM 731 O O . PRO A 1 92 ? -10.246 -9.808 6.119 1.00 94.25 92 PRO A O 1
ATOM 734 N N . PRO A 1 93 ? -10.825 -11.810 5.261 1.00 92.94 93 PRO A N 1
ATOM 735 C CA . PRO A 1 93 ? -11.220 -12.393 6.543 1.00 92.94 93 PRO A CA 1
ATOM 736 C C . PRO A 1 93 ? -10.093 -12.338 7.582 1.00 92.94 93 PRO A C 1
ATOM 738 O O . PRO A 1 93 ? -8.975 -12.769 7.294 1.00 92.94 93 PRO A O 1
ATOM 741 N N . GLY A 1 94 ? -10.385 -11.842 8.786 1.00 92.06 94 GLY A N 1
ATOM 742 C CA . GLY A 1 94 ? -9.418 -11.733 9.888 1.00 92.06 94 GLY A CA 1
ATOM 743 C C . GLY A 1 94 ? -8.282 -10.730 9.661 1.00 92.06 94 GLY A C 1
ATOM 744 O O . GLY A 1 94 ? -7.330 -10.723 10.438 1.00 92.06 94 GLY A O 1
ATOM 745 N N . ALA A 1 95 ? -8.336 -9.938 8.588 1.00 93.25 95 ALA A N 1
ATOM 746 C CA . ALA A 1 95 ? -7.291 -8.988 8.232 1.00 93.25 95 ALA A CA 1
ATOM 747 C C . ALA A 1 95 ? -7.617 -7.570 8.709 1.00 93.25 95 ALA A C 1
ATOM 749 O O . ALA A 1 95 ? -8.748 -7.242 9.085 1.00 93.25 95 ALA A O 1
ATOM 750 N N . TYR A 1 96 ? -6.595 -6.727 8.642 1.00 94.62 96 TYR A N 1
ATOM 751 C CA . TYR A 1 96 ? -6.624 -5.340 9.076 1.00 94.62 96 TYR A CA 1
ATOM 752 C C . TYR A 1 96 ? -6.548 -4.404 7.871 1.00 94.62 96 TYR A C 1
ATOM 754 O O . TYR A 1 96 ? -6.077 -4.789 6.792 1.00 94.62 96 TYR A O 1
ATOM 762 N N . ALA A 1 97 ? -7.008 -3.174 8.054 1.00 94.75 97 ALA A N 1
ATOM 763 C CA . ALA A 1 97 ? -6.815 -2.105 7.097 1.00 94.75 97 ALA A CA 1
ATOM 764 C C . ALA A 1 97 ? -6.412 -0.815 7.798 1.00 94.75 97 ALA A C 1
ATOM 766 O O . ALA A 1 97 ? -7.096 -0.389 8.719 1.00 94.75 97 ALA A O 1
ATOM 767 N N . VAL A 1 98 ? -5.347 -0.174 7.333 1.00 93.44 98 VAL A N 1
ATOM 768 C CA . VAL A 1 98 ? -4.891 1.121 7.841 1.00 93.44 98 VAL A CA 1
ATOM 769 C C . VAL A 1 98 ? -5.355 2.207 6.880 1.00 93.44 98 VAL A C 1
ATOM 771 O O . VAL A 1 98 ? -5.023 2.177 5.694 1.00 93.44 98 VAL A O 1
ATOM 774 N N . ILE A 1 99 ? -6.131 3.148 7.406 1.00 93.25 99 ILE A N 1
ATOM 775 C CA . ILE A 1 99 ? -6.601 4.361 6.741 1.00 93.25 99 ILE A CA 1
ATOM 776 C C . ILE A 1 99 ? -5.667 5.501 7.144 1.00 93.25 99 ILE A C 1
ATOM 778 O O . ILE A 1 99 ? -5.464 5.746 8.337 1.00 93.25 99 ILE A O 1
ATOM 782 N N . ALA A 1 100 ? -5.097 6.178 6.153 1.00 90.00 100 ALA A N 1
ATOM 783 C CA . ALA A 1 100 ? -4.149 7.268 6.347 1.00 90.00 100 ALA A CA 1
ATOM 784 C C . ALA A 1 100 ? -4.215 8.282 5.189 1.00 90.00 100 ALA A C 1
ATOM 786 O O . ALA A 1 100 ? -4.798 7.988 4.148 1.00 90.00 100 ALA A O 1
ATOM 787 N N . ASP A 1 101 ? -3.591 9.450 5.335 1.00 87.56 101 ASP A N 1
ATOM 788 C CA . ASP A 1 101 ? -3.391 10.368 4.205 1.00 87.56 101 ASP A CA 1
ATOM 789 C C . ASP A 1 101 ? -2.330 9.803 3.255 1.00 87.56 101 ASP A C 1
ATOM 791 O O . ASP A 1 101 ? -1.472 9.001 3.651 1.00 87.56 101 ASP A O 1
ATOM 795 N N . GLN A 1 102 ? -2.339 10.249 1.996 1.00 80.12 102 GLN A N 1
ATOM 796 C CA . GLN A 1 102 ? -1.375 9.755 1.009 1.00 80.12 102 GLN A CA 1
ATOM 797 C C . GLN A 1 102 ? 0.075 10.034 1.431 1.00 80.12 102 GLN A C 1
ATOM 799 O O . GLN A 1 102 ? 0.952 9.218 1.165 1.00 80.12 102 GLN A O 1
ATOM 804 N N . ASP A 1 103 ? 0.340 11.157 2.092 1.00 78.75 103 ASP A N 1
ATOM 805 C CA . ASP A 1 103 ? 1.667 11.542 2.574 1.00 78.75 103 ASP A CA 1
ATOM 806 C C . ASP A 1 103 ? 1.919 11.166 4.042 1.00 78.75 103 ASP A C 1
ATOM 808 O O . ASP A 1 103 ? 2.927 11.591 4.614 1.00 78.75 103 ASP A O 1
ATOM 812 N N . THR A 1 104 ? 1.059 10.330 4.641 1.00 82.56 104 THR A N 1
ATOM 813 C CA . THR A 1 104 ? 1.336 9.765 5.964 1.00 82.56 104 THR A CA 1
ATOM 814 C C . THR A 1 104 ? 2.558 8.850 5.884 1.00 82.56 104 THR A C 1
ATOM 816 O O . THR A 1 104 ? 2.576 7.814 5.210 1.00 82.56 104 THR A O 1
ATOM 819 N N . GLU A 1 105 ? 3.585 9.212 6.639 1.00 78.56 105 GLU A N 1
ATOM 820 C CA . GLU A 1 105 ? 4.849 8.510 6.817 1.00 78.56 105 GLU A CA 1
ATOM 821 C C . GLU A 1 105 ? 4.656 7.345 7.804 1.00 78.56 105 GLU A C 1
ATOM 823 O O . GLU A 1 105 ? 5.178 7.335 8.923 1.00 78.56 105 GLU A O 1
ATOM 828 N N . LEU A 1 106 ? 3.842 6.369 7.385 1.00 74.50 106 LEU A N 1
ATOM 829 C CA . LEU A 1 106 ? 3.619 5.105 8.095 1.00 74.50 106 LEU A CA 1
ATOM 830 C C . LEU A 1 106 ? 4.820 4.171 7.992 1.00 74.50 106 LEU A C 1
ATOM 832 O O . LEU A 1 106 ? 5.139 3.470 8.942 1.00 74.50 106 LEU A O 1
ATOM 836 N N . ASP A 1 107 ? 5.478 4.182 6.839 1.00 75.06 107 ASP A N 1
ATOM 837 C CA . ASP A 1 107 ? 6.605 3.324 6.509 1.00 75.06 107 ASP A CA 1
ATOM 838 C C . ASP A 1 107 ? 7.768 4.201 6.040 1.00 75.06 107 ASP A C 1
ATOM 840 O O . ASP A 1 107 ? 7.566 5.314 5.553 1.00 75.06 107 ASP A O 1
ATOM 844 N N . ASN A 1 108 ? 9.000 3.707 6.158 1.00 75.25 108 ASN A N 1
ATOM 845 C CA . ASN A 1 108 ? 10.133 4.389 5.546 1.00 75.25 108 ASN A CA 1
ATOM 846 C C . ASN A 1 108 ? 10.367 3.851 4.133 1.00 75.25 108 ASN A C 1
ATOM 848 O O . ASN A 1 108 ? 10.526 2.646 3.927 1.00 75.25 108 ASN A O 1
ATOM 852 N N . GLU A 1 109 ? 10.490 4.773 3.191 1.00 82.69 109 GLU A N 1
ATOM 853 C CA . GLU A 1 109 ? 10.767 4.482 1.791 1.00 82.69 109 GLU A CA 1
ATOM 854 C C . GLU A 1 109 ? 12.275 4.471 1.530 1.00 82.69 109 GLU A C 1
ATOM 856 O O . GLU A 1 109 ? 13.004 5.378 1.946 1.00 82.69 109 GLU A O 1
ATOM 861 N N . VAL A 1 110 ? 12.765 3.435 0.841 1.00 88.62 110 VAL A N 1
ATOM 862 C CA . VAL A 1 110 ? 14.185 3.357 0.454 1.00 88.62 110 VAL A CA 1
ATOM 863 C C . VAL A 1 110 ? 14.438 3.796 -0.984 1.00 88.62 110 VAL A C 1
ATOM 865 O O . VAL A 1 110 ? 15.579 4.145 -1.302 1.00 88.62 110 VAL A O 1
ATOM 868 N N . LEU A 1 111 ? 13.430 3.781 -1.862 1.00 88.06 111 LEU A N 1
ATOM 869 C CA . LEU A 1 111 ? 13.564 4.311 -3.215 1.00 88.06 111 LEU A CA 1
ATOM 870 C C . LEU A 1 111 ? 13.390 5.825 -3.215 1.00 88.06 111 LEU A C 1
ATOM 872 O O . LEU A 1 111 ? 12.481 6.388 -2.618 1.00 88.06 111 LEU A O 1
ATOM 876 N N . LYS A 1 112 ? 14.228 6.514 -3.979 1.00 87.19 112 LYS A N 1
ATOM 877 C CA . LYS A 1 112 ? 14.039 7.939 -4.245 1.00 87.19 112 LYS A CA 1
ATOM 878 C C . LYS A 1 112 ? 13.251 8.128 -5.526 1.00 87.19 112 LYS A C 1
ATOM 880 O O . LYS A 1 112 ? 13.604 7.540 -6.553 1.00 87.19 112 LYS A O 1
ATOM 885 N N . ASN A 1 113 ? 12.245 8.999 -5.467 1.00 83.00 113 ASN A N 1
ATOM 886 C CA . ASN A 1 113 ? 11.405 9.395 -6.598 1.00 83.00 113 ASN A CA 1
ATOM 887 C C . ASN A 1 113 ? 10.885 8.186 -7.394 1.00 83.00 113 ASN A C 1
ATOM 889 O O . ASN A 1 113 ? 11.046 8.120 -8.615 1.00 83.00 113 ASN A O 1
ATOM 893 N N . GLY A 1 114 ? 10.360 7.174 -6.709 1.00 84.62 114 GLY A N 1
ATOM 894 C CA . GLY A 1 114 ? 9.780 6.006 -7.370 1.00 84.62 114 GLY A CA 1
ATOM 895 C C . GLY A 1 114 ? 8.399 6.260 -7.993 1.00 84.62 114 GLY A C 1
ATOM 896 O O . GLY A 1 114 ? 7.974 5.503 -8.862 1.00 84.62 114 GLY A O 1
ATOM 897 N N . ASP A 1 115 ? 7.756 7.357 -7.598 1.00 79.19 115 ASP A N 1
ATOM 898 C CA . ASP A 1 115 ? 6.562 7.977 -8.193 1.00 79.19 115 ASP A CA 1
ATOM 899 C C . ASP A 1 115 ? 6.897 9.020 -9.281 1.00 79.19 115 ASP A C 1
ATOM 901 O O . ASP A 1 115 ? 6.028 9.566 -9.942 1.00 79.19 115 ASP A O 1
ATOM 905 N N . PHE A 1 116 ? 8.182 9.342 -9.463 1.00 84.88 116 PHE A N 1
ATOM 906 C CA . PHE A 1 116 ? 8.696 10.282 -10.459 1.00 84.88 116 PHE A CA 1
ATOM 907 C C . PHE A 1 116 ? 8.182 11.734 -10.375 1.00 84.88 116 PHE A C 1
ATOM 909 O O . PHE A 1 116 ? 8.517 12.543 -11.252 1.00 84.88 116 PHE A O 1
ATOM 916 N N . GLU A 1 117 ? 7.473 12.138 -9.321 1.00 81.06 117 GLU A N 1
ATOM 917 C CA . GLU A 1 117 ? 7.001 13.521 -9.135 1.00 81.06 117 GLU A CA 1
ATOM 918 C C . GLU A 1 117 ? 8.174 14.497 -8.953 1.00 81.06 117 GLU A C 1
ATOM 920 O O . GLU A 1 117 ? 8.216 15.573 -9.556 1.00 81.06 117 GLU A O 1
ATOM 925 N N . GLY A 1 118 ? 9.204 14.069 -8.219 1.00 76.94 118 GLY A N 1
ATOM 926 C CA . GLY A 1 118 ? 10.448 14.814 -7.992 1.00 76.94 118 GLY A CA 1
ATOM 927 C C . GLY A 1 118 ? 11.500 14.690 -9.105 1.00 76.94 118 GLY A C 1
ATOM 928 O O . GLY A 1 118 ? 12.650 15.090 -8.914 1.00 76.94 118 GLY A O 1
ATOM 929 N N . GLY A 1 119 ? 11.161 14.101 -10.258 1.00 87.06 119 GLY A N 1
ATOM 930 C CA . GLY A 1 119 ? 12.118 13.774 -11.323 1.00 87.06 119 GLY A CA 1
ATOM 931 C C . GLY A 1 119 ? 12.647 12.341 -11.229 1.00 87.06 119 GLY A C 1
ATOM 932 O O . GLY A 1 119 ? 12.097 11.513 -10.520 1.00 87.06 119 GLY A O 1
ATOM 933 N N . THR A 1 120 ? 13.728 12.017 -11.941 1.00 89.50 120 THR A N 1
ATOM 934 C CA . THR A 1 120 ? 14.245 10.633 -11.999 1.00 89.50 120 THR A CA 1
ATOM 935 C C . THR A 1 120 ? 15.245 10.287 -10.896 1.00 89.50 120 THR A C 1
ATOM 937 O O . THR A 1 120 ? 15.604 9.127 -10.764 1.00 89.50 120 THR A O 1
ATOM 940 N N . GLY A 1 121 ? 15.722 11.263 -10.117 1.00 88.56 121 GLY A N 1
ATOM 941 C CA . GLY A 1 121 ? 16.589 11.026 -8.956 1.00 88.56 121 GLY A CA 1
ATOM 942 C C . GLY A 1 121 ? 17.750 10.055 -9.221 1.00 88.56 121 GLY A C 1
ATOM 943 O O . GLY A 1 121 ? 18.547 10.249 -10.142 1.00 88.56 121 GLY A O 1
ATOM 944 N N . ASP A 1 122 ? 17.818 8.998 -8.409 1.00 93.00 122 ASP A N 1
ATOM 945 C CA . ASP A 1 122 ? 18.878 7.984 -8.449 1.00 93.00 122 ASP A CA 1
ATOM 946 C C . ASP A 1 122 ? 18.648 6.876 -9.492 1.00 93.00 122 ASP A C 1
ATOM 948 O O . ASP A 1 122 ? 19.543 6.048 -9.705 1.00 93.00 122 ASP A O 1
ATOM 952 N N . TRP A 1 123 ? 17.507 6.877 -10.192 1.00 95.00 123 TRP 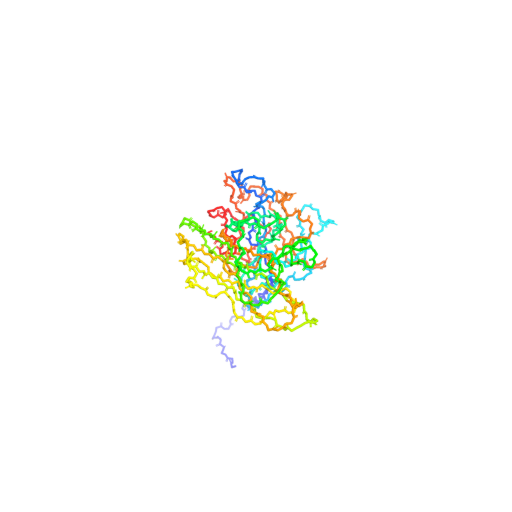A N 1
ATOM 953 C CA . TRP A 1 123 ? 17.228 5.914 -11.254 1.00 95.00 123 TRP A CA 1
ATOM 954 C C . TRP A 1 123 ? 18.264 6.007 -12.380 1.00 95.00 123 TRP A C 1
ATOM 956 O O . TRP A 1 123 ? 18.619 7.083 -12.869 1.00 95.00 123 TRP A O 1
ATOM 966 N N . LYS A 1 124 ? 18.767 4.847 -12.801 1.00 93.69 124 LYS A N 1
ATOM 967 C CA . LYS A 1 124 ? 19.723 4.684 -13.897 1.00 93.69 124 LYS A CA 1
ATOM 968 C C . LYS A 1 124 ? 19.033 4.022 -15.074 1.00 93.69 124 LYS A C 1
ATOM 970 O O . LYS A 1 124 ? 18.298 3.056 -14.901 1.00 93.69 124 LYS A O 1
ATOM 975 N N . PHE A 1 125 ? 19.331 4.509 -16.272 1.00 90.38 125 PHE A N 1
ATOM 976 C CA . PHE A 1 125 ? 18.772 4.009 -17.523 1.00 90.38 125 PHE A CA 1
ATOM 977 C C . PHE A 1 125 ? 19.903 3.428 -18.368 1.00 90.38 125 PHE A C 1
ATOM 979 O O . PHE A 1 125 ? 20.785 4.152 -18.831 1.00 90.38 125 PHE A O 1
ATOM 986 N N . PHE A 1 126 ? 19.909 2.110 -18.538 1.00 83.50 126 PHE A N 1
ATOM 987 C CA . PHE A 1 126 ? 20.914 1.392 -19.307 1.00 83.50 126 PHE A CA 1
ATOM 988 C C . PHE A 1 126 ? 20.344 0.989 -20.669 1.00 83.50 126 PHE A C 1
ATOM 990 O O . PHE A 1 126 ? 19.378 0.226 -20.756 1.00 83.50 126 PHE A O 1
ATOM 997 N N . LEU A 1 127 ? 20.966 1.515 -21.732 1.00 65.81 127 LEU A N 1
ATOM 998 C CA . LEU A 1 127 ? 20.683 1.198 -23.140 1.00 65.81 127 LEU A CA 1
ATOM 999 C C . LEU A 1 127 ? 19.237 1.463 -23.605 1.00 65.81 127 LEU A C 1
ATOM 1001 O O . LEU A 1 127 ? 18.840 0.960 -24.652 1.00 65.81 127 LEU A O 1
ATOM 1005 N N . GLY A 1 128 ? 18.454 2.255 -22.863 1.00 67.75 128 GLY A N 1
ATOM 1006 C CA . GLY A 1 128 ? 17.029 2.435 -23.130 1.00 67.75 128 GLY A CA 1
ATOM 1007 C C . GLY A 1 128 ? 16.564 3.883 -23.231 1.00 67.75 128 GLY A C 1
ATOM 1008 O O . GLY A 1 128 ? 16.976 4.701 -22.411 1.00 67.75 128 GLY A O 1
ATOM 1009 N N . PRO A 1 129 ? 15.649 4.195 -24.163 1.00 81.62 129 PRO A N 1
ATOM 1010 C CA . PRO A 1 129 ? 14.941 5.472 -24.239 1.00 81.62 129 PRO A CA 1
ATOM 1011 C C . PRO A 1 129 ? 13.819 5.526 -23.192 1.00 81.62 129 PRO A C 1
ATOM 1013 O O . PRO A 1 129 ? 12.640 5.660 -23.514 1.00 81.62 129 PRO A O 1
ATOM 1016 N N . TRP A 1 130 ? 14.194 5.349 -21.930 1.00 87.38 130 TRP A N 1
ATOM 1017 C CA . TRP A 1 130 ? 13.316 5.600 -20.799 1.00 87.38 130 TRP A CA 1
ATOM 1018 C C . TRP A 1 130 ? 13.211 7.105 -20.600 1.00 87.38 130 TRP A C 1
ATOM 1020 O O . TRP A 1 130 ? 14.222 7.809 -20.554 1.00 87.38 130 TRP A O 1
ATOM 1030 N N . GLN A 1 131 ? 11.989 7.601 -20.510 1.00 87.94 131 GLN A N 1
ATOM 1031 C CA . GLN A 1 131 ? 11.712 9.020 -20.412 1.00 87.94 131 GLN A CA 1
ATOM 1032 C C . GLN A 1 131 ? 10.660 9.259 -19.344 1.00 87.94 131 GLN A C 1
ATOM 1034 O O . GLN A 1 131 ? 9.706 8.499 -19.202 1.00 87.94 131 GLN A O 1
ATOM 1039 N N . ARG A 1 132 ? 10.847 10.334 -18.586 1.00 91.75 132 ARG A N 1
ATOM 1040 C CA . ARG A 1 132 ? 9.819 10.843 -17.687 1.00 91.75 132 ARG A CA 1
ATOM 1041 C C . ARG A 1 132 ? 8.792 11.607 -18.511 1.00 91.75 132 ARG A C 1
ATOM 1043 O O . ARG A 1 132 ? 9.178 12.399 -19.367 1.00 91.75 132 ARG A O 1
ATOM 1050 N N . ASP A 1 133 ? 7.518 11.375 -18.242 1.00 91.44 133 ASP A N 1
ATOM 1051 C CA . ASP A 1 133 ? 6.408 11.938 -19.008 1.00 91.44 133 ASP A CA 1
ATOM 1052 C C . ASP A 1 133 ? 5.267 12.376 -18.094 1.00 91.44 133 ASP A C 1
ATOM 1054 O O . ASP A 1 133 ? 5.042 11.761 -17.051 1.00 91.44 133 ASP A O 1
ATOM 1058 N N . PHE A 1 134 ? 4.562 13.431 -18.500 1.00 92.12 134 PHE A N 1
ATOM 1059 C CA . PHE A 1 134 ? 3.466 14.042 -17.748 1.00 92.12 134 PHE A CA 1
ATOM 1060 C C . PHE A 1 134 ? 2.105 13.460 -18.163 1.00 92.12 134 PHE A C 1
ATOM 1062 O O . PHE A 1 134 ? 1.883 13.123 -19.325 1.00 92.12 134 PHE A O 1
ATOM 1069 N N . GLY A 1 135 ? 1.172 13.396 -17.216 1.00 87.00 135 GLY A N 1
ATOM 1070 C CA . GLY A 1 135 ? -0.186 12.897 -17.392 1.00 87.00 135 GLY A CA 1
ATOM 1071 C C . GLY A 1 135 ? -0.257 11.374 -17.429 1.00 87.00 135 GLY A C 1
ATOM 1072 O O . GLY A 1 135 ? 0.748 10.683 -17.593 1.00 87.00 135 GLY A O 1
ATOM 1073 N N . GLU A 1 136 ? -1.466 10.825 -17.299 1.00 86.62 136 GLU A N 1
ATOM 1074 C CA . GLU A 1 136 ? -1.707 9.375 -17.371 1.00 86.62 136 GLU A CA 1
ATOM 1075 C C . GLU A 1 136 ? -0.873 8.527 -16.383 1.00 86.62 136 GLU A C 1
ATOM 1077 O O . GLU A 1 136 ? -0.660 7.331 -16.615 1.00 86.62 136 GLU A O 1
ATOM 1082 N N . ALA A 1 137 ? -0.376 9.141 -15.310 1.00 82.56 137 ALA A N 1
ATOM 1083 C CA . ALA A 1 137 ? 0.351 8.476 -14.242 1.00 82.56 137 ALA A CA 1
ATOM 1084 C C . ALA A 1 137 ? -0.586 7.544 -13.457 1.00 82.56 137 ALA A C 1
ATOM 1086 O O . ALA A 1 137 ? -1.811 7.684 -13.514 1.00 82.56 137 ALA A O 1
ATOM 1087 N N . ALA A 1 138 ? -0.029 6.542 -12.786 1.00 77.06 138 ALA A N 1
ATOM 1088 C CA . ALA A 1 138 ? -0.788 5.746 -11.823 1.00 77.06 138 ALA A CA 1
ATOM 1089 C C . ALA A 1 138 ? -1.097 6.563 -10.569 1.00 77.06 138 ALA A C 1
ATOM 1091 O O . ALA A 1 138 ? -1.993 6.223 -9.800 1.00 77.06 138 ALA A O 1
ATOM 1092 N N . SER A 1 139 ? -0.275 7.582 -10.364 1.00 67.44 139 SER A N 1
ATOM 1093 C CA . SER A 1 139 ? -0.039 8.251 -9.117 1.00 67.44 139 SER A CA 1
ATOM 1094 C C . SER A 1 139 ? 0.429 9.668 -9.455 1.00 67.44 139 SER A C 1
ATOM 1096 O O . SER A 1 139 ? 1.373 9.824 -10.220 1.00 67.44 139 SER A O 1
ATOM 1098 N N . GLY A 1 140 ? -0.239 10.706 -8.947 1.00 74.25 140 GLY A N 1
ATOM 1099 C CA . GLY A 1 140 ? 0.164 12.086 -9.235 1.00 74.25 140 GLY A CA 1
ATOM 1100 C C . GLY A 1 140 ? 0.108 12.452 -10.728 1.00 74.25 140 GLY A C 1
ATOM 1101 O O . GLY A 1 140 ? -0.893 12.220 -11.410 1.00 74.25 140 GLY A O 1
ATOM 1102 N N . ASN A 1 141 ? 1.168 13.083 -11.229 1.00 81.38 141 ASN A N 1
ATOM 1103 C CA . ASN A 1 141 ? 1.236 13.678 -12.561 1.00 81.38 141 ASN A CA 1
ATOM 1104 C C . ASN A 1 141 ? 2.290 13.052 -13.475 1.00 81.38 141 ASN A C 1
ATOM 1106 O O . ASN A 1 141 ? 2.213 13.252 -14.689 1.00 81.38 141 ASN A O 1
ATOM 1110 N N . TYR A 1 142 ? 3.290 12.359 -12.947 1.00 83.94 142 TYR A N 1
ATOM 1111 C CA . TYR A 1 142 ? 4.449 11.901 -13.697 1.00 83.94 142 TYR A CA 1
ATOM 1112 C C . TYR A 1 142 ? 4.597 10.389 -13.648 1.00 83.94 142 TYR A C 1
ATOM 1114 O O . TYR A 1 142 ? 4.253 9.719 -12.694 1.00 83.94 142 TYR A O 1
ATOM 1122 N N . LYS A 1 143 ? 5.151 9.845 -14.726 1.00 90.94 143 LYS A N 1
ATOM 1123 C CA . LYS A 1 143 ? 5.509 8.431 -14.842 1.00 90.94 143 LYS A CA 1
ATOM 1124 C C . LYS A 1 143 ? 6.796 8.297 -15.632 1.00 90.94 143 LYS A C 1
ATOM 1126 O O . LYS A 1 143 ? 7.213 9.232 -16.324 1.00 90.94 143 LYS A O 1
ATOM 1131 N N . ILE A 1 144 ? 7.378 7.108 -15.620 1.00 91.31 144 ILE A N 1
ATOM 1132 C CA . ILE A 1 144 ? 8.382 6.722 -16.605 1.00 91.31 144 ILE A CA 1
ATOM 1133 C C . ILE A 1 144 ? 7.704 5.934 -17.718 1.00 91.31 144 ILE A C 1
ATOM 1135 O O . ILE A 1 144 ? 6.880 5.059 -17.468 1.00 91.31 144 ILE A O 1
ATOM 1139 N N . TYR A 1 145 ? 8.060 6.216 -18.963 1.00 87.69 145 TYR A N 1
ATOM 1140 C CA . TYR A 1 145 ? 7.691 5.380 -20.094 1.00 87.69 145 TYR A CA 1
ATOM 1141 C C . TYR A 1 145 ? 8.920 4.987 -20.909 1.00 87.69 145 TYR A C 1
ATOM 1143 O O . TYR A 1 145 ? 9.918 5.704 -20.960 1.00 87.69 145 TYR A O 1
ATOM 1151 N N . LEU A 1 146 ? 8.850 3.819 -21.536 1.00 83.81 146 LEU A N 1
ATOM 1152 C CA . LEU A 1 146 ? 9.863 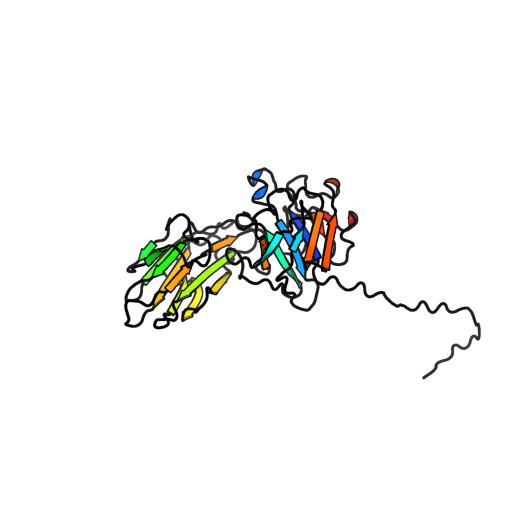3.314 -22.455 1.00 83.81 146 LEU A CA 1
ATOM 1153 C C . LEU A 1 146 ? 9.411 3.543 -23.901 1.00 83.81 146 LEU A C 1
ATOM 1155 O O . LEU A 1 146 ? 8.368 3.021 -24.298 1.00 83.81 146 LEU A O 1
ATOM 1159 N N . CYS A 1 147 ? 10.210 4.249 -24.712 1.00 72.81 147 CYS A N 1
ATOM 1160 C CA . CYS A 1 147 ? 9.924 4.479 -26.135 1.00 72.81 147 CYS A CA 1
ATOM 1161 C C . CYS A 1 147 ? 11.068 4.070 -27.079 1.00 72.81 147 CYS A C 1
ATOM 1163 O O . CYS A 1 147 ? 11.874 4.896 -27.499 1.00 72.81 147 CYS A O 1
ATOM 1165 N N . GLY A 1 148 ? 11.162 2.795 -27.462 1.00 66.81 148 GLY A N 1
ATOM 1166 C CA . GLY A 1 148 ? 12.113 2.359 -28.496 1.00 66.81 148 GLY A CA 1
ATOM 1167 C C . GLY A 1 148 ? 12.358 0.856 -28.533 1.00 66.81 148 GLY A C 1
ATOM 1168 O O . GLY A 1 148 ? 11.689 0.108 -27.838 1.00 66.81 148 GLY A O 1
ATOM 1169 N N . VAL A 1 149 ? 13.278 0.406 -29.393 1.00 67.38 149 VAL A N 1
ATOM 1170 C CA . VAL A 1 149 ? 13.476 -1.016 -29.743 1.00 67.38 149 VAL A CA 1
ATOM 1171 C C . VAL A 1 149 ? 14.585 -1.663 -28.905 1.00 67.38 149 VAL A C 1
ATOM 1173 O O . VAL A 1 149 ? 15.635 -1.059 -28.711 1.00 67.38 149 VAL A O 1
ATOM 1176 N N . GLY A 1 150 ? 14.382 -2.921 -28.498 1.00 72.44 150 GLY A N 1
ATOM 1177 C CA . GLY A 1 150 ? 15.402 -3.762 -27.862 1.00 72.44 150 GLY A CA 1
ATOM 1178 C C . GLY A 1 150 ? 15.180 -3.992 -26.367 1.00 72.44 150 GLY A C 1
ATOM 1179 O O . GLY A 1 150 ? 14.267 -3.431 -25.767 1.00 72.44 150 GLY A O 1
ATOM 1180 N N . TRP A 1 151 ? 16.016 -4.854 -25.781 1.00 79.81 151 TRP A N 1
ATOM 1181 C CA . TRP A 1 151 ? 16.024 -5.106 -24.340 1.00 79.81 151 TRP A CA 1
ATOM 1182 C C . TRP A 1 151 ? 16.703 -3.944 -23.625 1.00 79.81 151 TRP A C 1
ATOM 1184 O O . TRP A 1 151 ? 17.886 -3.678 -23.852 1.00 79.81 151 TRP A O 1
ATOM 1194 N N . THR A 1 152 ? 15.967 -3.267 -22.751 1.00 86.56 152 THR A N 1
ATOM 1195 C CA . THR A 1 152 ? 16.473 -2.111 -22.011 1.00 86.56 152 THR A CA 1
ATOM 1196 C C . THR A 1 152 ? 16.215 -2.285 -20.528 1.00 86.56 152 THR A C 1
ATOM 1198 O O . THR A 1 152 ? 15.319 -3.028 -20.120 1.00 86.56 152 THR A O 1
ATOM 1201 N N . ILE A 1 153 ? 17.026 -1.619 -19.713 1.00 89.69 153 ILE A N 1
ATOM 1202 C CA . ILE A 1 153 ? 16.964 -1.757 -18.262 1.00 89.69 153 ILE A CA 1
ATOM 1203 C C . ILE A 1 153 ? 16.902 -0.365 -17.649 1.00 89.69 153 ILE A C 1
ATOM 1205 O O . ILE A 1 153 ? 17.698 0.506 -17.996 1.00 89.69 153 ILE A O 1
ATOM 1209 N N . MET A 1 154 ? 15.986 -0.173 -16.712 1.00 93.50 154 MET A N 1
ATOM 1210 C CA . MET A 1 154 ? 16.076 0.884 -15.719 1.00 93.50 154 MET A CA 1
ATOM 1211 C C . MET A 1 154 ? 16.230 0.262 -14.340 1.00 93.50 154 MET A C 1
ATOM 1213 O O . MET A 1 154 ? 15.719 -0.828 -14.079 1.00 93.50 154 MET A O 1
ATOM 1217 N N . TYR A 1 155 ? 16.952 0.931 -13.455 1.00 95.81 155 TYR A N 1
ATOM 1218 C CA . TYR A 1 155 ? 17.139 0.410 -12.113 1.00 95.81 155 TYR A CA 1
ATOM 1219 C C . TYR A 1 155 ? 17.442 1.488 -11.084 1.00 95.81 155 TYR A C 1
ATOM 1221 O O . TYR A 1 155 ? 17.936 2.562 -11.424 1.00 95.81 155 TYR A O 1
ATOM 1229 N N . GLN A 1 156 ? 17.224 1.155 -9.817 1.00 96.88 156 GLN A N 1
ATOM 1230 C CA . GLN A 1 156 ? 17.744 1.904 -8.680 1.00 96.88 156 GLN A CA 1
ATOM 1231 C C . GLN A 1 156 ? 18.417 0.925 -7.712 1.00 96.88 156 GLN A C 1
ATOM 1233 O O . GLN A 1 156 ? 17.848 -0.114 -7.371 1.00 96.88 156 GLN A O 1
ATOM 1238 N N . ASP A 1 157 ? 19.653 1.229 -7.316 1.00 97.00 157 ASP A N 1
ATOM 1239 C CA . ASP A 1 157 ? 20.333 0.491 -6.250 1.00 97.00 157 ASP A CA 1
ATOM 1240 C C . ASP A 1 157 ? 19.755 0.927 -4.900 1.00 97.00 157 ASP A C 1
ATOM 1242 O O . ASP A 1 157 ? 19.558 2.119 -4.672 1.00 97.00 157 ASP A O 1
ATOM 1246 N N . PHE A 1 158 ? 19.520 -0.020 -3.996 1.00 94.75 158 PHE A N 1
ATOM 1247 C CA . PHE A 1 158 ? 18.982 0.256 -2.666 1.00 94.75 158 PHE A CA 1
ATOM 1248 C C . PHE A 1 158 ? 19.621 -0.649 -1.609 1.00 94.75 158 PHE A C 1
ATOM 1250 O O . PHE A 1 158 ? 20.251 -1.670 -1.908 1.00 94.75 158 PHE A O 1
ATOM 1257 N N . LYS A 1 159 ? 19.444 -0.266 -0.344 1.00 94.00 159 LYS A N 1
ATOM 1258 C CA . LYS A 1 159 ? 19.791 -1.098 0.805 1.00 94.00 159 LYS A CA 1
ATOM 1259 C C . LYS A 1 159 ? 18.755 -0.909 1.897 1.00 94.00 159 LYS A C 1
ATOM 1261 O O . LYS A 1 159 ? 18.659 0.165 2.480 1.00 94.00 159 LYS A O 1
ATOM 1266 N N . ILE A 1 160 ? 18.023 -1.975 2.187 1.00 92.50 160 ILE A N 1
ATOM 1267 C CA . ILE A 1 160 ? 17.173 -2.040 3.373 1.00 92.50 160 ILE A CA 1
ATOM 1268 C C . ILE A 1 160 ? 18.112 -2.196 4.577 1.00 92.50 160 ILE A C 1
ATOM 1270 O O . ILE A 1 160 ? 18.963 -3.095 4.547 1.00 92.50 160 ILE A O 1
ATOM 1274 N N . PRO A 1 161 ? 18.026 -1.367 5.629 1.00 90.81 161 PRO A N 1
ATOM 1275 C CA . PRO A 1 161 ? 18.881 -1.560 6.795 1.00 90.81 161 PRO A CA 1
ATOM 1276 C C . PRO A 1 161 ? 18.677 -2.946 7.438 1.00 90.81 161 PRO A C 1
ATOM 1278 O O . PRO A 1 161 ? 17.618 -3.560 7.346 1.00 90.81 161 PRO A O 1
ATOM 1281 N N . ALA A 1 162 ? 19.698 -3.480 8.108 1.00 90.75 162 ALA A N 1
ATOM 1282 C CA . ALA A 1 162 ? 19.556 -4.761 8.810 1.00 90.75 162 ALA A CA 1
ATOM 1283 C C . ALA A 1 162 ? 18.636 -4.652 10.045 1.00 90.75 162 ALA A C 1
ATOM 1285 O O . ALA A 1 162 ? 18.071 -5.644 10.490 1.00 90.75 162 ALA A O 1
ATOM 1286 N N . THR A 1 163 ? 18.472 -3.438 10.579 1.00 83.94 163 THR A N 1
ATOM 1287 C CA . THR A 1 163 ? 17.698 -3.109 11.789 1.00 83.94 163 THR A CA 1
ATOM 1288 C C . THR A 1 163 ? 16.211 -2.867 11.524 1.00 83.94 163 THR A C 1
ATOM 1290 O O . THR A 1 163 ? 15.529 -2.252 12.334 1.00 83.94 163 THR A O 1
ATOM 1293 N N . ALA A 1 164 ? 15.719 -3.320 10.377 1.00 80.88 164 ALA A N 1
ATOM 1294 C CA . ALA A 1 164 ? 14.327 -3.227 9.969 1.00 80.88 164 ALA A CA 1
ATOM 1295 C C . ALA A 1 164 ? 13.357 -3.819 10.968 1.00 80.88 164 ALA A C 1
ATOM 1297 O O . ALA A 1 164 ? 13.352 -5.043 11.149 1.00 80.88 164 ALA A O 1
ATOM 1298 N N . SER A 1 165 ? 12.468 -2.992 11.508 1.00 72.31 165 SER A N 1
ATOM 1299 C CA . SER A 1 165 ? 11.232 -3.498 12.089 1.00 72.31 165 SER A CA 1
ATOM 1300 C C . SER A 1 165 ? 10.310 -4.034 10.992 1.00 72.31 165 SER A C 1
ATOM 1302 O O . SER A 1 165 ? 10.438 -3.677 9.819 1.00 72.31 165 SER A O 1
ATOM 1304 N N . GLY A 1 166 ? 9.424 -4.946 11.391 1.00 75.56 166 GLY A N 1
ATOM 1305 C CA . GLY A 1 166 ? 8.323 -5.414 10.558 1.00 75.56 166 GLY A CA 1
ATOM 1306 C C . GLY A 1 166 ? 8.750 -6.057 9.247 1.00 75.56 166 GLY A C 1
ATOM 1307 O O . GLY A 1 166 ? 9.852 -6.595 9.101 1.00 75.56 166 GLY A O 1
ATOM 1308 N N . ASP A 1 167 ? 7.846 -6.008 8.292 1.00 80.88 167 ASP A N 1
ATOM 1309 C CA . ASP A 1 167 ? 8.013 -6.607 6.990 1.00 80.88 167 ASP A CA 1
ATOM 1310 C C . ASP A 1 167 ? 8.382 -5.563 5.922 1.00 80.88 167 ASP A C 1
ATOM 1312 O O . ASP A 1 167 ? 8.154 -4.371 6.090 1.00 80.88 167 ASP A O 1
ATOM 1316 N N . VAL A 1 168 ? 8.998 -6.001 4.818 1.00 85.12 168 VAL A N 1
ATOM 1317 C CA . VAL A 1 168 ? 9.485 -5.117 3.744 1.00 85.12 168 VAL A CA 1
ATOM 1318 C C . VAL A 1 168 ? 8.810 -5.425 2.416 1.00 85.12 168 VAL A C 1
ATOM 1320 O O . VAL A 1 168 ? 8.979 -6.503 1.846 1.00 85.12 168 VAL A O 1
ATOM 1323 N N . ARG A 1 169 ? 8.075 -4.474 1.859 1.00 84.88 169 ARG A N 1
ATOM 1324 C CA . ARG A 1 169 ? 7.327 -4.681 0.620 1.00 84.88 169 ARG A CA 1
ATOM 1325 C C . ARG A 1 169 ? 7.932 -3.877 -0.514 1.00 84.88 169 ARG A C 1
ATOM 1327 O O . ARG A 1 169 ? 8.161 -2.686 -0.360 1.00 84.88 169 ARG A O 1
ATOM 1334 N N . VAL A 1 170 ? 8.133 -4.523 -1.662 1.00 89.12 170 VAL A N 1
ATOM 1335 C CA . VAL A 1 170 ? 8.261 -3.814 -2.941 1.00 89.12 170 VAL A CA 1
ATOM 1336 C C . VAL A 1 170 ? 6.911 -3.787 -3.636 1.00 89.12 170 VAL A C 1
ATOM 1338 O O . VAL A 1 170 ? 6.240 -4.820 -3.669 1.00 89.12 170 VAL A O 1
ATOM 1341 N N . THR A 1 171 ? 6.548 -2.652 -4.222 1.00 87.44 171 THR A N 1
ATOM 1342 C CA . THR A 1 171 ? 5.420 -2.511 -5.147 1.00 87.44 171 THR A CA 1
ATOM 1343 C C . THR A 1 171 ? 5.882 -1.716 -6.363 1.00 87.44 171 THR A C 1
ATOM 1345 O O . THR A 1 171 ? 6.641 -0.766 -6.235 1.00 87.44 171 THR A O 1
ATOM 1348 N N . VAL A 1 172 ? 5.468 -2.113 -7.562 1.00 90.69 172 VAL A N 1
ATOM 1349 C CA . VAL A 1 172 ? 5.711 -1.372 -8.806 1.00 90.69 172 VAL A CA 1
ATOM 1350 C C . VAL A 1 172 ? 4.463 -1.472 -9.660 1.00 90.69 172 VAL A C 1
ATOM 1352 O O . VAL A 1 172 ? 3.931 -2.574 -9.824 1.00 90.69 172 VAL A O 1
ATOM 1355 N N . ARG A 1 173 ? 4.011 -0.357 -10.237 1.00 91.12 173 ARG A N 1
ATOM 1356 C CA . ARG A 1 173 ? 2.928 -0.387 -11.216 1.00 91.12 173 ARG A CA 1
ATOM 1357 C C . ARG A 1 173 ? 3.433 -0.372 -12.631 1.00 91.12 173 ARG A C 1
ATOM 1359 O O . ARG A 1 173 ? 4.365 0.355 -12.968 1.00 91.12 173 ARG A O 1
ATOM 1366 N N . GLU A 1 174 ? 2.744 -1.129 -13.466 1.00 93.69 174 GLU A N 1
ATOM 1367 C CA . GLU A 1 174 ? 2.951 -1.118 -14.899 1.00 93.69 174 GLU A CA 1
ATOM 1368 C C . GLU A 1 174 ? 1.627 -0.978 -15.648 1.00 93.69 174 GLU A C 1
ATOM 1370 O O . GLU A 1 174 ? 0.564 -1.352 -15.147 1.00 93.69 174 GLU A O 1
ATOM 1375 N N . ARG A 1 175 ? 1.702 -0.400 -16.844 1.00 91.62 175 ARG A N 1
ATOM 1376 C CA . ARG A 1 175 ? 0.667 -0.529 -17.868 1.00 91.62 175 ARG A CA 1
ATOM 1377 C C . ARG A 1 175 ? 1.266 -0.382 -19.257 1.00 91.62 175 ARG A C 1
ATOM 1379 O O . ARG A 1 175 ? 2.363 0.162 -19.416 1.00 91.62 175 ARG A O 1
ATOM 1386 N N . TYR A 1 176 ? 0.495 -0.726 -20.282 1.00 89.12 176 TYR A N 1
ATOM 1387 C CA . TYR A 1 176 ? 0.796 -0.357 -21.668 1.00 89.12 176 TYR A CA 1
ATOM 1388 C C . TYR A 1 176 ? -0.365 0.387 -22.337 1.00 89.12 176 TYR A C 1
ATOM 1390 O O . TYR A 1 176 ? -1.460 0.502 -21.792 1.00 89.12 176 TYR A O 1
ATOM 1398 N N . ASN A 1 177 ? -0.114 0.948 -23.521 1.00 84.69 177 ASN A N 1
ATOM 1399 C CA . ASN A 1 177 ? -1.167 1.518 -24.360 1.00 84.69 177 ASN A CA 1
ATOM 1400 C C . ASN A 1 177 ? -1.766 0.418 -25.266 1.00 84.69 177 ASN A C 1
ATOM 1402 O O . ASN A 1 177 ? -1.061 -0.039 -26.169 1.00 84.69 177 ASN A O 1
ATOM 1406 N N . PRO A 1 178 ? -3.052 0.040 -25.096 1.00 84.81 178 PRO A N 1
ATOM 1407 C CA . PRO A 1 178 ? -3.688 -1.039 -25.861 1.00 84.81 178 PRO A CA 1
ATOM 1408 C C . PRO A 1 178 ? -3.879 -0.736 -27.354 1.00 84.81 178 PRO A C 1
ATOM 1410 O O . PRO A 1 178 ? -4.264 -1.620 -28.112 1.00 84.81 178 PRO A O 1
ATOM 1413 N N . SER A 1 179 ? -3.592 0.491 -27.800 1.00 83.94 179 SER A N 1
ATOM 1414 C CA . SER A 1 179 ? -3.579 0.854 -29.226 1.00 83.94 179 SER A CA 1
ATOM 1415 C C . SER A 1 179 ? -2.392 0.255 -29.995 1.00 83.94 179 SER A C 1
ATOM 1417 O O . SER A 1 179 ? -2.318 0.413 -31.215 1.00 83.94 179 SER A O 1
ATOM 1419 N N . PHE A 1 180 ? -1.448 -0.387 -29.300 1.00 80.94 180 PHE A N 1
ATOM 1420 C CA . PHE A 1 180 ? -0.226 -0.958 -29.867 1.00 80.94 180 PHE A CA 1
ATOM 1421 C C . PHE A 1 180 ? 0.001 -2.409 -29.414 1.00 80.94 180 PHE A C 1
ATOM 1423 O O . PHE A 1 180 ? -0.769 -2.957 -28.624 1.00 80.94 180 PHE A O 1
ATOM 1430 N N . GLU A 1 181 ? 1.049 -3.047 -29.942 1.00 83.06 181 GLU A N 1
ATOM 1431 C CA . GLU A 1 181 ? 1.399 -4.426 -29.594 1.00 83.06 181 GLU A CA 1
ATOM 1432 C C . GLU A 1 181 ? 1.771 -4.543 -28.108 1.00 83.06 181 GLU A C 1
ATOM 1434 O O . GLU A 1 181 ? 2.489 -3.706 -27.562 1.00 83.06 181 GLU A O 1
ATOM 1439 N N . ARG A 1 182 ? 1.272 -5.587 -27.435 1.00 87.31 182 ARG A N 1
ATOM 1440 C CA . ARG A 1 182 ? 1.483 -5.783 -25.996 1.00 87.31 182 ARG A CA 1
ATOM 1441 C C . ARG A 1 182 ? 2.963 -6.086 -25.709 1.00 87.31 182 ARG A C 1
ATOM 1443 O O . ARG A 1 182 ? 3.436 -7.144 -26.125 1.00 87.31 182 ARG A O 1
ATOM 1450 N N . PRO A 1 183 ? 3.689 -5.213 -24.985 1.00 86.56 183 PRO A N 1
ATOM 1451 C CA . PRO A 1 183 ? 5.061 -5.491 -24.576 1.00 86.56 183 PRO A CA 1
ATOM 1452 C C . PRO A 1 183 ? 5.095 -6.439 -23.369 1.00 86.56 183 PRO A C 1
ATOM 1454 O O . PRO A 1 183 ? 4.112 -6.541 -22.631 1.00 86.56 183 PRO A O 1
ATOM 1457 N N . ASP A 1 184 ? 6.245 -7.075 -23.135 1.00 88.75 184 ASP A N 1
ATOM 1458 C CA . ASP A 1 184 ? 6.520 -7.743 -21.859 1.00 88.75 184 ASP A CA 1
ATOM 1459 C C . ASP A 1 184 ? 7.352 -6.828 -20.955 1.00 88.75 184 ASP A C 1
ATOM 1461 O O . ASP A 1 184 ? 8.199 -6.054 -21.412 1.00 88.75 184 ASP A O 1
ATOM 1465 N N . VAL A 1 185 ? 7.152 -6.965 -19.649 1.00 91.62 185 VAL A N 1
ATOM 1466 C CA . VAL A 1 185 ? 7.939 -6.306 -18.612 1.00 91.62 185 VAL A CA 1
ATOM 1467 C C . VAL A 1 185 ? 8.404 -7.333 -17.591 1.00 91.62 185 VAL A C 1
ATOM 1469 O O . VAL A 1 185 ? 7.729 -8.318 -17.278 1.00 91.62 185 VAL A O 1
ATOM 1472 N N . ARG A 1 186 ? 9.599 -7.105 -17.062 1.00 93.62 186 ARG A N 1
ATOM 1473 C CA . ARG A 1 186 ? 10.171 -7.883 -15.978 1.00 93.62 186 ARG A CA 1
ATOM 1474 C C . ARG A 1 186 ? 10.617 -6.953 -14.865 1.00 93.62 186 ARG A C 1
ATOM 1476 O O . ARG A 1 186 ? 11.437 -6.066 -15.091 1.00 93.62 186 ARG A O 1
ATOM 1483 N N . ILE A 1 187 ? 10.115 -7.227 -13.668 1.00 97.06 187 ILE A N 1
ATOM 1484 C CA . ILE A 1 187 ? 10.413 -6.524 -12.424 1.00 97.06 187 ILE A CA 1
ATOM 1485 C C . ILE A 1 187 ? 11.141 -7.519 -11.519 1.00 97.06 187 ILE A C 1
ATOM 1487 O O . ILE A 1 187 ? 10.609 -8.579 -11.171 1.00 97.06 187 ILE A O 1
ATOM 1491 N N . ARG A 1 188 ? 12.389 -7.215 -11.172 1.00 97.62 188 ARG A N 1
ATOM 1492 C CA . ARG A 1 188 ? 13.268 -8.087 -10.387 1.00 97.62 188 ARG A CA 1
ATOM 1493 C C . ARG A 1 188 ? 13.940 -7.323 -9.271 1.00 97.62 188 ARG A C 1
ATOM 1495 O O . ARG A 1 188 ? 14.278 -6.156 -9.423 1.00 97.62 188 ARG A O 1
ATOM 1502 N N . ILE A 1 189 ? 14.251 -8.053 -8.209 1.00 98.38 189 ILE A N 1
ATOM 1503 C CA . ILE A 1 189 ? 15.331 -7.670 -7.315 1.00 98.38 189 ILE A CA 1
ATOM 1504 C C . ILE A 1 189 ? 16.578 -8.424 -7.746 1.00 98.38 189 ILE A C 1
ATOM 1506 O O . ILE A 1 189 ? 16.565 -9.653 -7.860 1.00 98.38 189 ILE A O 1
ATOM 1510 N N . THR A 1 190 ? 17.655 -7.699 -7.998 1.00 97.94 190 THR A N 1
ATOM 1511 C CA . THR A 1 190 ? 18.965 -8.263 -8.323 1.00 97.94 190 THR A CA 1
ATOM 1512 C C . THR A 1 190 ? 19.989 -7.807 -7.294 1.00 97.94 190 THR A C 1
ATOM 1514 O O . THR A 1 190 ? 19.755 -6.872 -6.530 1.00 97.94 190 THR A O 1
ATOM 1517 N N . ASN A 1 191 ? 21.162 -8.429 -7.277 1.00 96.31 191 ASN A N 1
ATOM 1518 C CA . ASN A 1 191 ? 22.326 -7.775 -6.689 1.00 96.31 191 ASN A CA 1
ATOM 1519 C C . ASN A 1 191 ? 22.801 -6.628 -7.612 1.00 96.31 191 ASN A C 1
ATOM 1521 O O . ASN A 1 191 ? 22.310 -6.458 -8.736 1.00 96.31 191 ASN A O 1
ATOM 1525 N N . ARG A 1 192 ? 23.806 -5.861 -7.178 1.00 93.25 192 ARG A N 1
ATOM 1526 C CA . ARG A 1 192 ? 24.344 -4.732 -7.964 1.00 93.25 192 ARG A CA 1
ATOM 1527 C C . ARG A 1 192 ? 25.012 -5.129 -9.289 1.00 93.25 192 ARG A C 1
ATOM 1529 O O . ARG A 1 192 ? 25.249 -4.262 -10.127 1.00 93.25 192 ARG A O 1
ATOM 1536 N N . THR A 1 193 ? 25.317 -6.414 -9.493 1.00 91.12 193 THR A N 1
ATOM 1537 C CA . THR A 1 193 ? 25.892 -6.933 -10.745 1.00 91.12 193 THR A CA 1
ATOM 1538 C C . THR A 1 193 ? 24.836 -7.488 -11.706 1.00 91.12 193 THR A C 1
ATOM 1540 O O . THR A 1 193 ? 25.197 -7.960 -12.781 1.00 91.12 193 THR A O 1
ATOM 1543 N N . GLY A 1 194 ? 23.546 -7.421 -11.353 1.00 89.44 194 GLY A N 1
ATOM 1544 C CA . GLY A 1 194 ? 22.431 -7.871 -12.194 1.00 89.44 194 GLY A CA 1
ATOM 1545 C C . GLY A 1 194 ? 22.062 -9.352 -12.037 1.00 89.44 194 GLY A C 1
ATOM 1546 O O . GLY A 1 194 ? 21.245 -9.864 -12.803 1.00 89.44 194 GLY A O 1
ATOM 1547 N N . VAL A 1 195 ? 22.627 -10.063 -11.054 1.00 94.50 195 VAL A N 1
ATOM 1548 C CA . VAL A 1 195 ? 22.224 -11.444 -10.739 1.00 94.50 195 VAL A CA 1
ATOM 1549 C C . VAL A 1 195 ? 20.885 -11.418 -9.991 1.00 94.50 195 VAL A C 1
ATOM 1551 O O . VAL A 1 195 ? 20.805 -10.753 -8.955 1.00 94.50 195 VAL A O 1
ATOM 1554 N N . PRO A 1 196 ? 19.837 -12.121 -10.466 1.00 96.19 196 PRO A N 1
ATOM 1555 C CA . PRO A 1 196 ? 18.534 -12.139 -9.805 1.00 96.19 196 PRO A CA 1
ATOM 1556 C C . PRO A 1 196 ? 18.594 -12.721 -8.389 1.00 96.19 196 PRO A C 1
ATOM 1558 O O . PRO A 1 196 ? 19.144 -13.799 -8.182 1.00 96.19 196 PRO A O 1
ATOM 1561 N N . LEU A 1 197 ? 17.982 -12.013 -7.442 1.00 97.81 197 LEU A N 1
ATOM 1562 C CA . LEU A 1 197 ? 17.717 -12.458 -6.071 1.00 97.81 197 LEU A CA 1
ATOM 1563 C C . LEU A 1 197 ? 16.244 -12.857 -5.905 1.00 97.81 197 LEU A C 1
ATOM 1565 O O . LEU A 1 197 ? 15.940 -13.828 -5.221 1.00 97.81 197 LEU A O 1
ATOM 1569 N N . LEU A 1 198 ? 15.338 -12.125 -6.560 1.00 97.62 198 LEU A N 1
ATOM 1570 C CA . LEU A 1 198 ? 13.896 -12.368 -6.555 1.00 97.62 198 LEU A CA 1
ATOM 1571 C C . LEU A 1 198 ? 13.281 -11.870 -7.869 1.00 97.62 198 LEU A C 1
ATOM 1573 O O . LEU A 1 198 ? 13.699 -10.846 -8.409 1.00 97.62 198 LEU A O 1
ATOM 1577 N N . THR A 1 199 ? 12.265 -12.565 -8.380 1.00 97.19 199 THR A N 1
ATOM 1578 C CA . THR A 1 199 ? 11.428 -12.055 -9.478 1.00 97.19 199 THR A CA 1
ATOM 1579 C C . THR A 1 199 ? 10.091 -11.613 -8.905 1.00 97.19 199 THR A C 1
ATOM 1581 O O . THR A 1 199 ? 9.370 -12.439 -8.358 1.00 97.19 199 THR A O 1
ATOM 1584 N N . VAL A 1 200 ? 9.782 -10.322 -9.028 1.00 96.62 200 VAL A N 1
ATOM 1585 C CA . VAL A 1 200 ? 8.501 -9.739 -8.597 1.00 96.62 200 VAL A CA 1
ATOM 1586 C C . VAL A 1 200 ? 7.436 -10.014 -9.656 1.00 96.62 200 VAL A C 1
ATOM 1588 O O . VAL A 1 200 ? 6.340 -10.464 -9.344 1.00 96.62 200 VAL A O 1
ATOM 1591 N N . TYR A 1 201 ? 7.780 -9.792 -10.926 1.00 97.00 201 TYR A N 1
ATOM 1592 C CA . TYR A 1 201 ? 6.911 -10.077 -12.062 1.00 97.00 201 TYR A CA 1
ATOM 1593 C C . TYR A 1 201 ? 7.727 -10.311 -13.334 1.00 97.00 201 TYR A C 1
ATOM 1595 O O . TYR A 1 201 ? 8.802 -9.736 -13.518 1.00 97.00 201 TYR A O 1
ATOM 1603 N N . SER A 1 202 ? 7.219 -11.158 -14.226 1.00 95.25 202 SER A N 1
ATOM 1604 C CA . SER A 1 202 ? 7.759 -11.337 -15.573 1.00 95.25 202 SER A CA 1
ATOM 1605 C C . SER A 1 202 ? 6.642 -11.814 -16.493 1.00 95.25 202 SER A C 1
ATOM 1607 O O . SER A 1 202 ? 6.190 -12.950 -16.366 1.00 95.25 202 SER A O 1
ATOM 1609 N N . GLY A 1 203 ? 6.226 -10.974 -17.432 1.00 93.44 203 GLY A N 1
ATOM 1610 C CA . GLY A 1 203 ? 5.170 -11.306 -18.383 1.00 93.44 203 GLY A CA 1
ATOM 1611 C C . GLY A 1 203 ? 4.681 -10.084 -19.147 1.00 93.44 203 GLY A C 1
ATOM 1612 O O . GLY A 1 203 ? 5.264 -9.006 -19.048 1.00 93.44 203 GLY A O 1
ATOM 1613 N N . GLY A 1 204 ? 3.597 -10.255 -19.898 1.00 91.44 204 GLY A N 1
ATOM 1614 C CA . GLY A 1 204 ? 3.023 -9.170 -20.688 1.00 91.44 204 GLY A CA 1
ATOM 1615 C C . GLY A 1 204 ? 2.428 -8.060 -19.827 1.00 91.44 204 GLY A C 1
ATOM 1616 O O . GLY A 1 204 ? 1.835 -8.327 -18.783 1.00 91.44 204 GLY A O 1
ATOM 1617 N N . CYS A 1 205 ? 2.524 -6.823 -20.292 1.00 91.69 205 CYS A N 1
ATOM 1618 C CA . CYS A 1 205 ? 1.963 -5.662 -19.611 1.00 91.69 205 CYS A CA 1
ATOM 1619 C C . CYS A 1 205 ? 0.430 -5.678 -19.538 1.00 91.69 205 CYS A C 1
ATOM 1621 O O . CYS A 1 205 ? -0.247 -6.327 -20.346 1.00 91.69 205 CYS A O 1
ATOM 1623 N N . SER A 1 206 ? -0.119 -4.922 -18.598 1.00 93.12 206 SER A N 1
ATOM 1624 C CA . SER A 1 206 ? -1.555 -4.803 -18.332 1.00 93.12 206 SER A CA 1
ATOM 1625 C C . SER A 1 206 ? -2.155 -3.569 -19.003 1.00 93.12 206 SER A C 1
ATOM 1627 O O . SER A 1 206 ? -1.486 -2.553 -19.195 1.00 93.12 206 SER A O 1
ATOM 1629 N N . THR A 1 207 ? -3.423 -3.649 -19.409 1.00 90.88 207 THR A N 1
ATOM 1630 C CA . THR A 1 207 ? -4.125 -2.524 -20.059 1.00 90.88 207 THR A CA 1
ATOM 1631 C C . THR A 1 207 ? -4.397 -1.376 -19.093 1.00 90.88 207 THR A C 1
ATOM 1633 O O . THR A 1 207 ? -4.343 -0.214 -19.489 1.00 90.88 207 THR A O 1
ATOM 1636 N N . ASP A 1 208 ? -4.632 -1.714 -17.827 1.00 90.81 208 ASP A N 1
ATOM 1637 C CA . ASP A 1 208 ? -4.807 -0.778 -16.724 1.00 90.81 208 ASP A CA 1
ATOM 1638 C C . ASP A 1 208 ? -3.575 -0.785 -15.822 1.00 90.81 208 ASP A C 1
ATOM 1640 O O . ASP A 1 208 ? -2.795 -1.741 -15.818 1.00 90.81 208 ASP A O 1
ATOM 1644 N N . TRP A 1 209 ? -3.415 0.282 -15.036 1.00 88.00 209 TRP A N 1
ATOM 1645 C CA . TRP A 1 209 ? -2.363 0.367 -14.028 1.00 88.00 209 TRP A CA 1
ATOM 1646 C C . TRP A 1 209 ? -2.468 -0.788 -13.037 1.00 88.00 209 TRP A C 1
ATOM 1648 O O . TRP A 1 209 ? -3.353 -0.817 -12.184 1.00 88.00 209 TRP A O 1
ATOM 1658 N N . THR A 1 210 ? -1.537 -1.728 -13.149 1.00 90.38 210 THR A N 1
ATOM 1659 C CA . THR A 1 210 ? -1.534 -2.963 -12.369 1.00 90.38 210 THR A CA 1
ATOM 1660 C C . THR A 1 210 ? -0.321 -2.981 -11.463 1.00 90.38 210 THR A C 1
ATOM 1662 O O . THR A 1 210 ? 0.803 -2.769 -11.912 1.00 90.38 210 THR A O 1
ATOM 1665 N N . ALA A 1 211 ? -0.555 -3.202 -10.171 1.00 86.12 211 ALA A N 1
ATOM 1666 C CA . ALA A 1 211 ? 0.504 -3.294 -9.180 1.00 86.12 211 ALA A CA 1
ATOM 1667 C C . ALA A 1 211 ? 1.059 -4.720 -9.109 1.00 86.12 211 ALA A C 1
ATOM 1669 O O . ALA A 1 211 ? 0.314 -5.690 -8.966 1.00 86.12 211 ALA A O 1
ATOM 1670 N N . HIS A 1 212 ? 2.381 -4.834 -9.129 1.00 91.25 212 HIS A N 1
ATOM 1671 C CA . HIS A 1 212 ? 3.105 -6.053 -8.806 1.00 91.25 212 HIS A CA 1
ATOM 1672 C C . HIS A 1 212 ? 3.883 -5.835 -7.520 1.00 91.25 212 HIS A C 1
ATOM 1674 O O . HIS A 1 212 ? 4.588 -4.836 -7.388 1.00 91.25 212 HIS A O 1
ATOM 1680 N N . ALA A 1 213 ? 3.769 -6.770 -6.582 1.00 88.38 213 ALA A N 1
ATOM 1681 C CA . ALA A 1 213 ? 4.393 -6.644 -5.276 1.00 88.38 213 ALA A CA 1
ATOM 1682 C C . ALA A 1 213 ? 5.060 -7.942 -4.826 1.00 88.38 213 ALA A C 1
ATOM 1684 O O . ALA A 1 213 ? 4.657 -9.030 -5.240 1.00 88.38 213 ALA A O 1
ATOM 1685 N N . ALA A 1 214 ? 6.072 -7.823 -3.966 1.00 90.25 214 ALA A N 1
ATOM 1686 C CA . ALA A 1 214 ? 6.727 -8.968 -3.346 1.00 90.25 214 ALA A CA 1
ATOM 1687 C C . ALA A 1 214 ? 7.298 -8.649 -1.955 1.00 90.25 214 ALA A C 1
ATOM 1689 O O . ALA A 1 214 ? 7.522 -7.494 -1.591 1.00 90.25 214 ALA A O 1
ATOM 1690 N N . ASP A 1 215 ? 7.556 -9.716 -1.203 1.00 88.50 215 ASP A N 1
ATOM 1691 C CA . ASP A 1 215 ? 8.224 -9.721 0.097 1.00 88.50 215 ASP A CA 1
ATOM 1692 C C . ASP A 1 215 ? 9.750 -9.603 -0.068 1.00 88.50 215 ASP A C 1
ATOM 1694 O O . ASP A 1 215 ? 10.371 -10.458 -0.705 1.00 88.50 215 ASP A O 1
ATOM 1698 N N . LEU A 1 216 ? 10.358 -8.589 0.565 1.00 93.06 216 LEU A N 1
ATOM 1699 C CA . LEU A 1 216 ? 11.811 -8.400 0.652 1.00 93.06 216 LEU A CA 1
ATOM 1700 C C . LEU A 1 216 ? 12.396 -8.543 2.079 1.00 93.06 216 LEU A C 1
ATOM 1702 O O . LEU A 1 216 ? 13.543 -8.156 2.300 1.00 93.06 216 LEU A O 1
ATOM 1706 N N . THR A 1 217 ? 11.674 -9.100 3.061 1.00 90.94 217 THR A N 1
ATOM 1707 C CA . THR A 1 217 ? 12.113 -9.210 4.476 1.00 90.94 217 THR A CA 1
ATOM 1708 C C . THR A 1 217 ? 13.418 -9.988 4.571 1.00 90.94 217 THR A C 1
ATOM 1710 O O . THR A 1 217 ? 14.320 -9.599 5.310 1.00 90.94 217 THR A O 1
ATOM 1713 N N . ALA A 1 218 ? 13.572 -11.044 3.773 1.00 94.06 218 ALA A N 1
ATOM 1714 C CA . ALA A 1 218 ? 14.801 -11.832 3.740 1.00 94.06 218 ALA A CA 1
ATOM 1715 C C . ALA A 1 218 ? 16.019 -11.073 3.166 1.00 94.06 218 ALA A C 1
ATOM 1717 O O . ALA A 1 218 ? 17.142 -11.559 3.271 1.00 94.06 218 ALA A O 1
ATOM 1718 N N . LEU A 1 219 ? 15.820 -9.894 2.561 1.00 95.69 219 LEU A N 1
ATOM 1719 C CA . LEU A 1 219 ? 16.872 -9.076 1.947 1.00 95.69 219 LEU A CA 1
ATOM 1720 C C . LEU A 1 219 ? 17.325 -7.898 2.826 1.00 95.69 219 LEU A C 1
ATOM 1722 O O . LEU A 1 219 ? 18.120 -7.067 2.383 1.00 95.69 219 LEU A O 1
ATOM 1726 N N . LYS A 1 220 ? 16.865 -7.816 4.079 1.00 94.31 220 LYS A N 1
ATOM 1727 C CA . LYS A 1 220 ? 17.364 -6.840 5.062 1.00 94.31 220 LYS A CA 1
ATOM 1728 C C . LYS A 1 220 ? 18.892 -6.925 5.179 1.00 94.31 220 LYS A C 1
ATOM 1730 O O . LYS A 1 220 ? 19.461 -7.999 5.357 1.00 94.31 220 LYS A O 1
ATOM 1735 N N . GLY A 1 221 ? 19.571 -5.786 5.064 1.00 95.06 221 GLY A N 1
ATOM 1736 C CA . GLY A 1 221 ? 21.033 -5.682 5.092 1.00 95.06 221 GLY A CA 1
ATOM 1737 C C . GLY A 1 221 ? 21.749 -6.035 3.781 1.00 95.06 221 GLY A C 1
ATOM 1738 O O . GLY A 1 221 ? 22.961 -5.816 3.692 1.00 95.06 221 GLY A O 1
ATOM 1739 N N . VAL A 1 222 ? 21.039 -6.523 2.760 1.00 95.94 222 VAL A N 1
ATOM 1740 C CA . VAL A 1 222 ? 21.613 -6.887 1.457 1.00 95.94 222 VAL A CA 1
ATOM 1741 C C . VAL A 1 222 ? 21.705 -5.660 0.549 1.00 95.94 222 VAL A C 1
ATOM 1743 O O . VAL A 1 222 ? 20.761 -4.884 0.421 1.00 95.94 222 VAL A O 1
ATOM 1746 N N . ASP A 1 223 ? 22.850 -5.494 -0.112 1.00 96.25 223 ASP A N 1
ATOM 1747 C CA . ASP A 1 223 ? 23.012 -4.530 -1.199 1.00 96.25 223 ASP A CA 1
ATOM 1748 C C . ASP A 1 223 ? 22.338 -5.059 -2.471 1.00 96.25 223 ASP A C 1
ATOM 1750 O O . ASP A 1 223 ? 22.818 -6.007 -3.103 1.00 96.25 223 ASP A O 1
ATOM 1754 N N . ALA A 1 224 ? 21.225 -4.435 -2.844 1.00 97.75 224 ALA A N 1
ATOM 1755 C CA . ALA A 1 224 ? 20.341 -4.914 -3.893 1.00 97.75 224 ALA A CA 1
ATOM 1756 C C . ALA A 1 224 ? 19.995 -3.808 -4.897 1.00 97.75 224 ALA A C 1
ATOM 1758 O O . ALA A 1 224 ? 20.421 -2.657 -4.787 1.00 97.75 224 ALA A O 1
ATOM 1759 N N . ARG A 1 225 ? 19.247 -4.197 -5.921 1.00 97.31 225 ARG A N 1
ATOM 1760 C CA . ARG A 1 225 ? 18.802 -3.355 -7.022 1.00 97.31 225 ARG A CA 1
ATOM 1761 C C . ARG A 1 225 ? 17.376 -3.721 -7.382 1.00 97.31 225 ARG A C 1
ATOM 1763 O O . ARG A 1 225 ? 17.098 -4.897 -7.612 1.00 97.31 225 ARG A O 1
ATOM 1770 N N . LEU A 1 226 ? 16.501 -2.723 -7.473 1.00 97.88 226 LEU A N 1
ATOM 1771 C CA . LEU A 1 226 ? 15.227 -2.876 -8.164 1.00 97.88 226 LEU A CA 1
ATOM 1772 C C . LEU A 1 226 ? 15.508 -2.676 -9.645 1.00 97.88 226 LEU A C 1
ATOM 1774 O O . LEU A 1 226 ? 15.915 -1.593 -10.061 1.00 97.88 226 LEU A O 1
ATOM 1778 N N . GLU A 1 227 ? 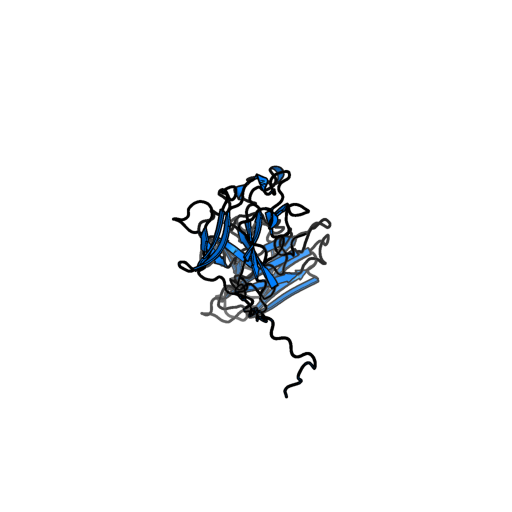15.337 -3.734 -10.422 1.00 96.44 227 GLU A N 1
ATOM 1779 C CA . GLU A 1 227 ? 15.561 -3.741 -11.856 1.00 96.44 227 GLU A CA 1
ATOM 1780 C C . GLU A 1 227 ? 14.234 -3.920 -12.586 1.00 96.44 227 GLU A C 1
ATOM 1782 O O . GLU A 1 227 ? 13.510 -4.895 -12.366 1.00 96.44 227 GLU A O 1
ATOM 1787 N N . ILE A 1 228 ? 13.944 -2.994 -13.494 1.00 94.44 228 ILE A N 1
ATOM 1788 C CA . ILE A 1 228 ? 12.797 -3.059 -14.388 1.00 94.44 228 ILE A CA 1
ATOM 1789 C C . ILE A 1 228 ? 13.335 -3.109 -15.809 1.00 94.44 228 ILE A C 1
ATOM 1791 O O . ILE A 1 228 ? 14.141 -2.279 -16.232 1.00 94.44 228 ILE A O 1
ATOM 1795 N N . SER A 1 229 ? 12.908 -4.119 -16.548 1.00 90.06 229 SER A N 1
ATOM 1796 C CA . SER A 1 229 ? 13.349 -4.351 -17.917 1.00 90.06 229 SER A CA 1
ATOM 1797 C C . SER A 1 229 ? 12.153 -4.599 -18.815 1.00 90.06 229 SER A C 1
ATOM 1799 O O . SER A 1 229 ? 11.212 -5.286 -18.424 1.00 90.06 229 SER A O 1
ATOM 1801 N N . GLY A 1 230 ? 12.177 -3.999 -19.999 1.00 77.06 230 GLY A N 1
ATOM 1802 C CA . GLY A 1 230 ? 11.124 -4.135 -20.998 1.00 77.06 230 GLY A CA 1
ATOM 1803 C C . GLY A 1 230 ? 11.595 -4.982 -22.172 1.00 77.06 230 GLY A C 1
ATOM 1804 O O . GLY A 1 230 ? 12.751 -4.885 -22.595 1.00 77.06 230 GLY A O 1
ATOM 1805 N N . PHE A 1 231 ? 10.688 -5.786 -22.715 1.00 71.81 231 PHE A N 1
ATOM 1806 C CA . PHE A 1 231 ? 10.863 -6.491 -23.974 1.00 71.81 231 PHE A CA 1
ATOM 1807 C C . PHE A 1 231 ? 9.870 -5.962 -24.996 1.00 71.81 231 PHE A C 1
ATOM 1809 O O . PHE A 1 231 ? 8.699 -5.705 -24.709 1.00 71.81 231 PHE A O 1
ATOM 1816 N N . ARG A 1 232 ? 10.365 -5.819 -26.220 1.00 66.75 232 ARG A N 1
ATOM 1817 C CA . ARG A 1 232 ? 9.602 -5.279 -27.325 1.00 66.75 232 ARG A CA 1
ATOM 1818 C C . ARG A 1 232 ? 9.833 -6.073 -28.590 1.00 66.75 232 ARG A C 1
ATOM 1820 O O . ARG A 1 232 ? 10.971 -6.398 -28.924 1.00 66.75 232 ARG A O 1
ATOM 1827 N N . VAL A 1 233 ? 8.752 -6.249 -29.334 1.00 56.59 233 VAL A N 1
ATOM 1828 C CA . VAL A 1 233 ? 8.736 -6.700 -30.721 1.00 56.59 233 VAL A CA 1
ATOM 1829 C C . VAL A 1 233 ? 8.453 -5.497 -31.645 1.00 56.59 233 VAL A C 1
ATOM 1831 O O . VAL A 1 233 ? 7.569 -4.684 -31.418 1.00 56.59 233 VAL A O 1
ATOM 1834 N N . ASN A 1 234 ? 9.344 -5.301 -32.618 1.00 57.38 234 ASN A N 1
ATOM 1835 C CA . ASN A 1 234 ? 9.223 -4.630 -33.926 1.00 57.38 234 ASN A CA 1
ATOM 1836 C C . ASN A 1 234 ? 8.596 -3.220 -34.156 1.00 57.38 234 ASN A C 1
ATOM 1838 O O . ASN A 1 234 ? 8.843 -2.692 -35.236 1.00 57.38 234 ASN A O 1
ATOM 1842 N N . ASP A 1 235 ? 7.868 -2.534 -33.257 1.00 60.62 235 ASP A N 1
ATOM 1843 C CA . ASP A 1 235 ? 6.941 -1.457 -33.717 1.00 60.62 235 ASP A CA 1
ATOM 1844 C C . ASP A 1 235 ? 7.113 0.030 -33.266 1.00 60.62 235 ASP A C 1
ATOM 1846 O O . ASP A 1 235 ? 6.119 0.569 -32.867 1.00 60.62 235 ASP A O 1
ATOM 1850 N N . SER A 1 236 ? 8.266 0.725 -33.151 1.00 60.06 236 SER A N 1
ATOM 1851 C CA . SER A 1 236 ? 8.594 2.018 -32.395 1.00 60.06 236 SER A CA 1
ATOM 1852 C C . SER A 1 236 ? 7.653 2.825 -31.408 1.00 60.06 236 SER A C 1
ATOM 1854 O O . SER A 1 236 ? 8.170 3.660 -30.669 1.00 60.06 236 SER A O 1
ATOM 1856 N N . ARG A 1 237 ? 6.330 2.618 -31.344 1.00 61.81 237 ARG A N 1
ATOM 1857 C CA . ARG A 1 237 ? 5.274 3.338 -30.616 1.00 61.81 237 ARG A CA 1
ATOM 1858 C C . ARG A 1 237 ? 4.654 2.594 -29.412 1.00 61.81 237 ARG A C 1
ATOM 1860 O O . ARG A 1 237 ? 3.964 3.237 -28.633 1.00 61.81 237 ARG A O 1
ATOM 1867 N N . SER A 1 238 ? 4.877 1.287 -29.239 1.00 63.03 238 SER A N 1
ATOM 1868 C CA . SER A 1 238 ? 4.465 0.553 -28.024 1.00 63.03 238 SER A CA 1
ATOM 1869 C C . SER A 1 238 ? 5.235 1.043 -26.801 1.00 63.03 238 SER A C 1
ATOM 1871 O O . SER A 1 238 ? 6.470 1.009 -26.801 1.00 63.03 238 SER A O 1
ATOM 1873 N N . TRP A 1 239 ? 4.504 1.472 -25.769 1.00 76.25 239 TRP A N 1
ATOM 1874 C CA . TRP A 1 239 ? 5.050 2.048 -24.540 1.00 76.25 239 TRP A CA 1
ATOM 1875 C C . TRP A 1 239 ? 4.735 1.166 -23.333 1.00 76.25 239 TRP A C 1
ATOM 1877 O O . TRP A 1 239 ? 3.563 0.931 -23.041 1.00 76.25 239 TRP A O 1
ATOM 1887 N N . VAL A 1 240 ? 5.774 0.740 -22.610 1.00 86.69 240 VAL A N 1
ATOM 1888 C CA . VAL A 1 240 ? 5.640 0.312 -21.208 1.00 86.69 240 VAL A CA 1
ATOM 1889 C C . VAL A 1 240 ? 5.663 1.571 -20.361 1.00 86.69 240 VAL A C 1
ATOM 1891 O O . VAL A 1 240 ? 6.519 2.431 -20.574 1.00 86.69 240 VAL A O 1
ATOM 1894 N N . ARG A 1 241 ? 4.739 1.688 -19.417 1.00 90.44 241 ARG A N 1
ATOM 1895 C CA . ARG A 1 241 ? 4.687 2.774 -18.440 1.00 90.44 241 ARG A CA 1
ATOM 1896 C C . ARG A 1 241 ? 4.876 2.189 -17.056 1.00 90.44 241 ARG A C 1
ATOM 1898 O O . ARG A 1 241 ? 4.276 1.164 -16.756 1.00 90.44 241 ARG A O 1
ATOM 1905 N N . ILE A 1 242 ? 5.705 2.843 -16.260 1.00 92.25 242 ILE A N 1
ATOM 1906 C CA . ILE A 1 242 ? 6.069 2.467 -14.901 1.00 92.25 242 ILE A CA 1
ATOM 1907 C C . ILE A 1 242 ? 5.810 3.658 -13.997 1.00 92.25 242 ILE A C 1
ATOM 1909 O O . ILE A 1 242 ? 6.166 4.786 -14.346 1.00 92.25 242 ILE A O 1
ATOM 1913 N N . ASP A 1 243 ? 5.209 3.394 -12.847 1.00 87.06 243 ASP A N 1
ATOM 1914 C CA . ASP A 1 243 ? 4.934 4.402 -11.832 1.00 87.06 243 ASP A CA 1
ATOM 1915 C C . ASP A 1 243 ? 4.751 3.754 -10.449 1.00 87.06 243 ASP A C 1
ATOM 1917 O O . ASP A 1 243 ? 4.674 2.523 -10.347 1.00 87.06 243 ASP A O 1
ATOM 1921 N N . ALA A 1 244 ? 4.688 4.575 -9.399 1.00 79.94 244 ALA A N 1
ATOM 1922 C CA . ALA A 1 244 ? 4.460 4.184 -8.011 1.00 79.94 244 ALA A CA 1
ATOM 1923 C C . ALA A 1 244 ? 5.355 3.009 -7.577 1.00 79.94 244 ALA A C 1
ATOM 1925 O O . ALA A 1 244 ? 4.887 2.022 -7.003 1.00 79.94 244 ALA A O 1
ATOM 1926 N N . ALA A 1 245 ? 6.641 3.084 -7.927 1.00 85.88 245 ALA A N 1
ATOM 1927 C CA . ALA A 1 245 ? 7.633 2.127 -7.470 1.00 85.88 245 ALA A CA 1
ATOM 1928 C C . ALA A 1 245 ? 8.017 2.456 -6.026 1.00 85.88 245 ALA A C 1
ATOM 1930 O O . ALA A 1 245 ? 8.600 3.501 -5.763 1.00 85.88 245 ALA A O 1
ATOM 1931 N N . THR A 1 246 ? 7.725 1.558 -5.100 1.00 84.44 246 THR A N 1
ATOM 1932 C CA . THR A 1 246 ? 7.986 1.739 -3.673 1.00 84.44 246 THR A CA 1
ATOM 1933 C C . THR A 1 246 ? 8.708 0.528 -3.109 1.00 84.44 246 THR A C 1
ATOM 1935 O O . THR A 1 246 ? 8.459 -0.612 -3.516 1.00 84.44 246 THR A O 1
ATOM 1938 N N . ILE A 1 247 ? 9.635 0.762 -2.187 1.00 87.94 247 ILE A N 1
ATOM 1939 C CA . ILE A 1 247 ? 10.172 -0.244 -1.279 1.00 87.94 247 ILE A CA 1
ATOM 1940 C C . ILE A 1 247 ? 10.075 0.335 0.122 1.00 87.94 247 ILE A C 1
ATOM 1942 O O . ILE A 1 247 ? 10.894 1.150 0.544 1.00 87.94 247 ILE A O 1
ATOM 1946 N N . ASN A 1 248 ? 9.082 -0.158 0.846 1.00 80.19 248 ASN A N 1
ATOM 1947 C CA . ASN A 1 248 ? 8.727 0.342 2.156 1.00 80.19 248 ASN A CA 1
ATOM 1948 C C . ASN A 1 248 ? 8.926 -0.724 3.219 1.00 80.19 248 ASN A C 1
ATOM 1950 O O . ASN A 1 248 ? 8.687 -1.915 2.999 1.00 80.19 248 ASN A O 1
ATOM 1954 N N . TRP A 1 249 ? 9.378 -0.270 4.377 1.00 76.75 249 TRP A N 1
ATOM 1955 C CA . TRP A 1 249 ? 9.445 -1.049 5.605 1.00 76.75 249 TRP A CA 1
ATOM 1956 C C . TRP A 1 249 ? 8.845 -0.219 6.744 1.00 76.75 249 TRP A C 1
ATOM 1958 O O . TRP A 1 249 ? 8.994 1.004 6.797 1.00 76.75 249 TRP A O 1
ATOM 1968 N N . GLY A 1 250 ? 8.182 -0.852 7.688 1.00 68.50 250 GLY A N 1
ATOM 1969 C CA . GLY A 1 250 ? 7.570 -0.103 8.770 1.00 68.50 250 GLY A CA 1
ATOM 1970 C C . GLY A 1 250 ? 6.733 -0.995 9.659 1.00 68.50 250 GLY A C 1
ATOM 1971 O O . GLY A 1 250 ? 6.777 -2.221 9.524 1.00 68.50 250 GLY A O 1
ATOM 1972 N N . PRO A 1 251 ? 6.032 -0.400 10.629 1.00 61.12 251 PRO A N 1
ATOM 1973 C CA . PRO A 1 251 ? 5.157 -1.143 11.507 1.00 61.12 251 PRO A CA 1
ATOM 1974 C C . PRO A 1 251 ? 3.968 -1.754 10.750 1.00 61.12 251 PRO A C 1
ATOM 1976 O O . PRO A 1 251 ? 3.387 -2.689 11.283 1.00 61.12 251 PRO A O 1
ATOM 1979 N N . VAL A 1 252 ? 3.629 -1.288 9.533 1.00 72.69 252 VAL A N 1
ATOM 1980 C CA . VAL A 1 252 ? 2.461 -1.778 8.787 1.00 72.69 252 VAL A CA 1
ATOM 1981 C C . VAL A 1 252 ? 2.676 -3.208 8.275 1.00 72.69 252 VAL A C 1
ATOM 1983 O O . VAL A 1 252 ? 3.553 -3.466 7.446 1.00 72.69 252 VAL A O 1
ATOM 1986 N N . SER A 1 253 ? 1.844 -4.150 8.724 1.00 72.81 253 SER A N 1
ATOM 1987 C CA . SER A 1 253 ? 1.877 -5.538 8.236 1.00 72.81 253 SER A CA 1
ATOM 1988 C C . SER A 1 253 ? 1.640 -5.649 6.730 1.00 72.81 253 SER A C 1
ATOM 1990 O O . SER A 1 253 ? 0.817 -4.947 6.144 1.00 72.81 253 SER A O 1
ATOM 1992 N N . ARG A 1 254 ? 2.253 -6.646 6.085 1.00 66.38 254 ARG A N 1
ATOM 1993 C CA . ARG A 1 254 ? 1.995 -6.957 4.665 1.00 66.38 254 ARG A CA 1
ATOM 1994 C C . ARG A 1 254 ? 0.605 -7.485 4.370 1.00 66.38 254 ARG A C 1
ATOM 1996 O O . ARG A 1 254 ? 0.165 -7.387 3.222 1.00 66.38 254 ARG A O 1
ATOM 2003 N N . ASN A 1 255 ? -0.037 -8.081 5.368 1.00 71.44 255 ASN A N 1
ATOM 2004 C CA . ASN A 1 255 ? -1.402 -8.582 5.244 1.00 71.44 255 ASN A CA 1
ATOM 2005 C C . ASN A 1 255 ? -2.437 -7.474 5.483 1.00 71.44 255 ASN A C 1
ATOM 2007 O O . ASN A 1 255 ? -3.634 -7.724 5.355 1.00 71.44 255 ASN A O 1
ATOM 2011 N N . CYS A 1 256 ? -1.974 -6.260 5.790 1.00 85.38 256 CYS A N 1
ATOM 2012 C CA . CYS A 1 256 ? -2.806 -5.083 5.927 1.00 85.38 256 CYS A CA 1
ATOM 2013 C C . CYS A 1 256 ? -3.200 -4.516 4.561 1.00 85.38 256 CYS A C 1
ATOM 2015 O O . CYS A 1 256 ? -2.386 -4.411 3.634 1.00 85.38 256 CYS A O 1
ATOM 2017 N N . VAL A 1 257 ? -4.459 -4.110 4.448 1.00 90.06 257 VAL A N 1
ATOM 2018 C CA . VAL A 1 257 ? -4.928 -3.273 3.346 1.00 90.06 257 VAL A CA 1
ATOM 2019 C C . VAL A 1 257 ? -4.623 -1.819 3.682 1.00 90.06 257 VAL A C 1
ATOM 2021 O O . VAL A 1 257 ? -5.056 -1.317 4.710 1.00 90.06 257 VAL A O 1
ATOM 2024 N N . ARG A 1 258 ? -3.907 -1.111 2.809 1.00 88.62 258 ARG A N 1
ATOM 2025 C CA . ARG A 1 258 ? -3.768 0.343 2.942 1.00 88.62 258 ARG A CA 1
ATOM 2026 C C . ARG A 1 258 ? -4.913 1.047 2.221 1.00 88.62 258 ARG A C 1
ATOM 2028 O O . ARG A 1 258 ? -5.268 0.668 1.100 1.00 88.62 258 ARG A O 1
ATOM 2035 N N . LEU A 1 259 ? -5.483 2.047 2.878 1.00 92.62 259 LEU A N 1
ATOM 2036 C CA . LEU A 1 259 ? -6.596 2.868 2.415 1.00 92.62 259 LEU A CA 1
ATOM 2037 C C . LEU A 1 259 ? -6.241 4.347 2.592 1.00 92.62 259 LEU A C 1
ATOM 2039 O O . LEU A 1 259 ? -5.461 4.694 3.479 1.00 92.62 259 LEU A O 1
ATOM 2043 N N . LEU A 1 260 ? -6.832 5.196 1.756 1.00 91.00 260 LEU A N 1
ATOM 2044 C CA . LEU A 1 260 ? -6.662 6.646 1.800 1.00 91.00 260 LEU A CA 1
ATOM 2045 C C . LEU A 1 260 ? -7.967 7.350 2.157 1.00 91.00 260 LEU A C 1
ATOM 2047 O O . LEU A 1 260 ? -9.042 6.796 1.926 1.00 91.00 260 LEU A O 1
ATOM 2051 N N . VAL A 1 261 ? -7.856 8.576 2.656 1.00 89.69 261 VAL A N 1
ATOM 2052 C CA . VAL A 1 261 ? -8.943 9.565 2.633 1.00 89.69 261 VAL A CA 1
ATOM 2053 C C . VAL A 1 261 ? -8.796 10.490 1.419 1.00 89.69 261 VAL A C 1
ATOM 2055 O O . VAL A 1 261 ? -7.712 10.583 0.837 1.00 89.69 261 VAL A O 1
ATOM 2058 N N . ASP A 1 262 ? -9.879 11.115 0.962 1.00 85.25 262 ASP A N 1
ATOM 2059 C CA . ASP A 1 262 ? -9.926 11.840 -0.316 1.00 85.25 262 ASP A CA 1
ATOM 2060 C C . ASP A 1 262 ? -9.455 13.301 -0.267 1.00 85.25 262 ASP A C 1
ATOM 2062 O O . ASP A 1 262 ? -9.200 13.895 -1.320 1.00 85.25 262 ASP A O 1
ATOM 2066 N N . ASP A 1 263 ? -9.276 13.863 0.920 1.00 79.31 263 ASP A N 1
ATOM 2067 C CA . ASP A 1 263 ? -8.948 15.272 1.151 1.00 79.31 263 ASP A CA 1
ATOM 2068 C C . ASP A 1 263 ? -7.614 15.498 1.895 1.00 79.31 263 ASP A C 1
ATOM 2070 O O . ASP A 1 263 ? -7.168 16.641 2.065 1.00 79.31 263 ASP A O 1
ATOM 2074 N N . ASN A 1 264 ? -6.930 14.405 2.252 1.00 75.94 264 ASN A N 1
ATOM 2075 C CA . ASN A 1 264 ? -5.738 14.382 3.098 1.00 75.94 264 ASN A CA 1
ATOM 2076 C C . ASN A 1 264 ? -5.946 15.131 4.432 1.00 75.94 264 ASN A C 1
ATOM 2078 O O . ASN A 1 264 ? -5.135 15.998 4.796 1.00 75.94 264 ASN A O 1
ATOM 2082 N N . GLU A 1 265 ? -7.071 14.893 5.112 1.00 77.31 265 GLU A N 1
ATOM 2083 C CA . GLU A 1 265 ? -7.374 15.523 6.399 1.00 77.31 265 GLU A CA 1
ATOM 2084 C C . GLU A 1 265 ? -7.339 14.589 7.608 1.00 77.31 265 GLU A C 1
ATOM 2086 O O . GLU A 1 265 ? -7.436 15.092 8.734 1.00 77.31 265 GLU A O 1
ATOM 2091 N N . ILE A 1 266 ? -7.063 13.287 7.450 1.00 78.94 266 ILE A N 1
ATOM 2092 C CA . ILE A 1 266 ? -6.957 12.401 8.621 1.00 78.94 266 ILE A CA 1
ATOM 2093 C C . ILE A 1 266 ? -5.796 12.841 9.523 1.00 78.94 266 ILE A C 1
ATOM 2095 O O . ILE A 1 266 ? -5.913 12.814 10.746 1.00 78.94 266 ILE A O 1
ATOM 2099 N N . GLY A 1 267 ? -4.702 13.343 8.939 1.00 63.75 267 GLY A N 1
ATOM 2100 C CA . GLY A 1 267 ? -3.553 13.912 9.637 1.00 63.75 267 GLY A CA 1
ATOM 2101 C C . GLY A 1 267 ? -3.821 15.264 10.294 1.00 63.75 267 GLY A C 1
ATOM 2102 O O . GLY A 1 267 ? -3.085 15.722 11.172 1.00 63.75 267 GLY A O 1
ATOM 2103 N N . LYS A 1 268 ? -4.902 15.951 9.931 1.00 68.88 268 LYS A N 1
ATOM 2104 C CA . LYS A 1 268 ? -5.187 17.302 10.425 1.00 68.88 268 LYS A CA 1
ATOM 2105 C C . LYS A 1 268 ? -6.008 17.283 11.709 1.00 68.88 268 LYS A C 1
ATOM 2107 O O . LYS A 1 268 ? -6.907 18.118 11.848 1.00 68.88 268 LYS A O 1
ATOM 2112 N N . ASN A 1 269 ? -5.592 16.433 12.666 1.00 65.12 269 ASN A N 1
ATOM 2113 C CA . ASN A 1 269 ? -5.987 16.393 14.083 1.00 65.12 269 ASN A CA 1
ATOM 2114 C C . ASN A 1 269 ? -6.899 15.218 14.509 1.00 65.12 269 ASN A C 1
ATOM 2116 O O . ASN A 1 269 ? -7.930 15.446 15.136 1.00 65.12 269 ASN A O 1
ATOM 2120 N N . LEU A 1 270 ? -6.450 13.960 14.365 1.00 77.81 270 LEU A N 1
ATOM 2121 C CA . LEU A 1 270 ? -7.056 12.817 15.090 1.00 77.81 270 LEU A CA 1
ATOM 2122 C C . LEU A 1 270 ? -7.062 12.972 16.627 1.00 77.81 270 LEU A C 1
ATOM 2124 O O . LEU A 1 270 ? -7.673 12.158 17.310 1.00 77.81 270 LEU A O 1
ATOM 2128 N N . GLU A 1 271 ? -6.416 13.999 17.208 1.00 68.50 271 GLU A N 1
ATOM 2129 C CA . GLU A 1 271 ? -6.608 14.326 18.634 1.00 68.50 271 GLU A CA 1
ATOM 2130 C C . GLU A 1 271 ? -8.070 14.703 18.956 1.00 68.50 271 GLU A C 1
ATOM 2132 O O . GLU A 1 271 ? -8.435 14.821 20.132 1.00 68.50 271 GLU A O 1
ATOM 2137 N N . ASP A 1 272 ? -8.905 14.872 17.929 1.00 62.88 272 ASP A N 1
ATOM 2138 C CA . ASP A 1 272 ? -10.346 14.948 18.054 1.00 62.88 272 ASP A CA 1
ATOM 2139 C C . ASP A 1 272 ? -10.926 13.591 18.476 1.00 62.88 272 ASP A C 1
ATOM 2141 O O . ASP A 1 272 ? -10.711 12.545 17.873 1.00 62.88 272 ASP A O 1
ATOM 2145 N N . LYS A 1 273 ? -11.665 13.649 19.585 1.00 75.44 273 LYS A N 1
ATOM 2146 C CA . LYS A 1 273 ? -12.123 12.556 20.451 1.00 75.44 273 LYS A CA 1
ATOM 2147 C C . LYS A 1 273 ? -13.010 11.501 19.795 1.00 75.44 273 LYS A C 1
ATOM 2149 O O . LYS A 1 273 ? -13.656 10.765 20.524 1.00 75.44 273 LYS A O 1
ATOM 2154 N N . GLN A 1 274 ? -13.166 11.458 18.481 1.00 86.88 274 GLN A N 1
ATOM 2155 C CA . GLN A 1 274 ? -14.163 10.603 17.860 1.00 86.88 274 GLN A CA 1
ATOM 2156 C C . GLN A 1 274 ? -13.723 10.082 16.498 1.00 86.88 274 GLN A C 1
ATOM 2158 O O . GLN A 1 274 ? -13.120 10.798 15.706 1.00 86.88 274 GLN A O 1
ATOM 2163 N N . VAL A 1 275 ? -14.074 8.830 16.232 1.00 90.00 275 VAL A N 1
ATOM 2164 C CA . VAL A 1 275 ? -13.947 8.183 14.931 1.00 90.00 275 VAL A CA 1
ATOM 2165 C C . VAL A 1 275 ? -15.250 7.445 14.673 1.00 90.00 275 VAL A C 1
ATOM 2167 O O . VAL A 1 275 ? -15.646 6.594 15.470 1.00 90.00 275 VAL A O 1
ATOM 2170 N N . PHE A 1 276 ? -15.903 7.748 13.558 1.00 90.88 276 PHE A N 1
ATOM 2171 C CA . PHE A 1 276 ? -17.048 7.002 13.045 1.00 90.88 276 PHE A CA 1
ATOM 2172 C C . PHE A 1 276 ? -16.687 6.444 11.680 1.00 90.88 276 PHE A C 1
ATOM 2174 O O . PHE A 1 276 ? -16.021 7.113 10.894 1.00 90.88 276 PHE A O 1
ATOM 2181 N N . VAL A 1 277 ? -17.145 5.234 11.384 1.00 92.44 277 VAL A N 1
ATOM 2182 C CA . VAL A 1 277 ? -16.904 4.595 10.092 1.00 92.44 277 VAL A CA 1
ATOM 2183 C C . VAL A 1 277 ? -18.164 3.902 9.597 1.00 92.44 277 VAL A C 1
ATOM 2185 O O . VAL A 1 277 ? -18.903 3.296 10.380 1.00 92.44 277 VAL A O 1
ATOM 2188 N N . GLY A 1 278 ? -18.421 3.977 8.294 1.00 91.88 278 GLY A N 1
ATOM 2189 C CA . GLY A 1 278 ? -19.526 3.263 7.661 1.00 91.88 278 GLY A CA 1
ATOM 2190 C C . GLY A 1 278 ? -19.944 3.835 6.314 1.00 91.88 278 GLY A C 1
ATOM 2191 O O . GLY A 1 278 ? -19.285 4.710 5.762 1.00 91.88 278 GLY A O 1
ATOM 2192 N N . GLU A 1 279 ? -21.051 3.338 5.771 1.00 92.00 279 GLU A N 1
ATOM 2193 C CA . GLU A 1 279 ? -21.664 3.924 4.581 1.00 92.00 279 GLU A CA 1
ATOM 2194 C C . GLU A 1 279 ? -22.393 5.237 4.914 1.00 92.00 279 GLU A C 1
ATOM 2196 O O . GLU A 1 279 ? -22.795 5.470 6.054 1.00 92.00 279 GLU A O 1
ATOM 2201 N N . ALA A 1 280 ? -22.693 6.046 3.890 1.00 86.38 280 ALA A N 1
ATOM 2202 C CA . ALA A 1 280 ? -23.366 7.347 4.026 1.00 86.38 280 ALA A CA 1
ATOM 2203 C C . ALA A 1 280 ? -24.634 7.353 4.912 1.00 86.38 280 ALA A C 1
ATOM 2205 O O . ALA A 1 280 ? -24.963 8.370 5.510 1.00 86.38 280 ALA A O 1
ATOM 2206 N N . ASN A 1 281 ? -25.363 6.233 4.989 1.00 84.81 281 ASN A N 1
ATOM 2207 C CA . ASN A 1 281 ? -26.581 6.100 5.799 1.00 84.81 281 ASN A CA 1
ATOM 2208 C C . ASN A 1 281 ? -26.520 4.925 6.787 1.00 84.81 281 ASN A C 1
ATOM 2210 O O . ASN A 1 281 ? -27.552 4.486 7.297 1.00 84.81 281 ASN A O 1
ATOM 2214 N N . THR A 1 282 ? -25.351 4.327 7.003 1.00 89.00 282 THR A N 1
ATOM 2215 C CA . THR A 1 282 ? -25.211 3.141 7.853 1.00 89.00 282 THR A CA 1
ATOM 2216 C C . THR A 1 282 ? -23.896 3.204 8.606 1.00 89.00 282 THR A C 1
ATOM 2218 O O . THR A 1 282 ? -22.831 2.939 8.063 1.00 89.00 282 THR A O 1
ATOM 2221 N N . LEU A 1 283 ? -23.993 3.531 9.893 1.00 89.00 283 LEU A N 1
ATOM 2222 C CA . LEU A 1 283 ? -22.862 3.477 10.805 1.00 89.00 283 LEU A CA 1
ATOM 2223 C C . LEU A 1 283 ? -22.464 2.017 11.051 1.00 89.00 283 LEU A C 1
ATOM 2225 O O . LEU A 1 283 ? -23.313 1.190 11.398 1.00 89.00 283 LEU A O 1
ATOM 2229 N N . ARG A 1 284 ? -21.178 1.708 10.886 1.00 91.75 284 ARG A N 1
ATOM 2230 C CA . ARG A 1 284 ? -20.615 0.371 11.116 1.00 91.75 284 ARG A CA 1
ATOM 2231 C C . ARG A 1 284 ? -19.976 0.265 12.482 1.00 91.75 284 ARG A C 1
ATOM 2233 O O . ARG A 1 284 ? -20.248 -0.700 13.194 1.00 91.75 284 ARG A O 1
ATOM 2240 N N . ASP A 1 285 ? -19.193 1.268 12.849 1.00 93.44 285 ASP A N 1
ATOM 2241 C CA . ASP A 1 285 ? -18.603 1.366 14.174 1.00 93.44 285 ASP A CA 1
ATOM 2242 C C . ASP A 1 285 ? -18.311 2.822 14.538 1.00 93.44 285 ASP A C 1
ATOM 2244 O O . ASP A 1 285 ? -18.194 3.685 13.663 1.00 93.44 285 ASP A O 1
ATOM 2248 N N . ALA A 1 286 ? -18.229 3.096 15.836 1.00 91.12 286 ALA A N 1
ATOM 2249 C CA . ALA A 1 286 ? -17.956 4.429 16.346 1.00 91.12 286 ALA A CA 1
ATOM 2250 C C . ALA A 1 286 ? -17.310 4.384 17.721 1.00 91.12 286 ALA A C 1
ATOM 2252 O O . ALA A 1 286 ? -17.813 3.722 18.630 1.00 91.12 286 ALA A O 1
ATOM 2253 N N . VAL A 1 287 ? -16.259 5.169 17.898 1.00 90.94 287 VAL A N 1
ATOM 2254 C CA . VAL A 1 287 ? -15.632 5.408 19.193 1.00 90.94 287 VAL A CA 1
ATOM 2255 C C . VAL A 1 287 ? -15.609 6.897 19.464 1.00 90.94 287 VAL A C 1
ATOM 2257 O O . VAL A 1 287 ? -15.268 7.687 18.591 1.00 90.94 287 VAL A O 1
ATOM 2260 N N . VAL A 1 288 ? -15.973 7.263 20.692 1.00 89.75 288 VAL A N 1
ATOM 2261 C CA . VAL A 1 288 ? -15.689 8.578 21.257 1.00 89.75 288 VAL A CA 1
ATOM 2262 C C . VAL A 1 288 ? -14.754 8.342 22.439 1.00 89.75 288 VAL A C 1
ATOM 2264 O O . VAL A 1 288 ? -15.176 7.762 23.436 1.00 89.75 288 VAL A O 1
ATOM 2267 N N . PHE A 1 289 ? -13.489 8.720 22.303 1.00 88.31 289 PHE A N 1
ATOM 2268 C CA . PHE A 1 289 ? -12.414 8.458 23.252 1.00 88.31 289 PHE A CA 1
ATOM 2269 C C . PHE A 1 289 ? -11.890 9.754 23.863 1.00 88.31 289 PHE A C 1
ATOM 2271 O O . PHE A 1 289 ? -11.998 10.840 23.298 1.00 88.31 289 PHE A O 1
ATOM 2278 N N . GLU A 1 290 ? -11.293 9.656 25.043 1.00 85.38 290 GLU A N 1
ATOM 2279 C CA . GLU A 1 290 ? -10.633 10.789 25.677 1.00 85.38 290 GLU A CA 1
ATOM 2280 C C . GLU A 1 290 ? -9.145 10.529 25.818 1.00 85.38 290 GLU A C 1
ATOM 2282 O O . GLU A 1 290 ? -8.712 9.388 25.919 1.00 85.38 290 GLU A O 1
ATOM 2287 N N . LYS A 1 291 ? -8.363 11.608 25.932 1.00 79.75 291 LYS A N 1
ATOM 2288 C CA . LYS A 1 291 ? -6.926 11.526 26.217 1.00 79.75 291 LYS A CA 1
ATOM 2289 C C . LYS A 1 291 ? -6.615 10.594 27.405 1.00 79.75 291 LYS A C 1
ATOM 2291 O O . LYS A 1 291 ? -5.610 9.905 27.382 1.00 79.75 291 LYS A O 1
ATOM 2296 N N . ALA A 1 292 ? -7.483 10.564 28.420 1.00 83.56 292 ALA A N 1
ATOM 2297 C CA . ALA A 1 292 ? -7.302 9.739 29.613 1.00 83.56 292 ALA A CA 1
ATOM 2298 C C . ALA A 1 292 ? -7.339 8.221 29.351 1.00 83.56 292 ALA A C 1
ATOM 2300 O O . ALA A 1 292 ? -6.834 7.477 30.183 1.00 83.56 292 ALA A O 1
ATOM 2301 N N . TRP A 1 293 ? -7.882 7.769 28.211 1.00 86.50 293 TRP A N 1
ATOM 2302 C CA . TRP A 1 293 ? -7.920 6.348 27.835 1.00 86.50 293 TRP A CA 1
ATOM 2303 C C . TRP A 1 293 ? -6.528 5.823 27.425 1.00 86.50 293 TRP A C 1
ATOM 2305 O O . TRP A 1 293 ? -6.338 4.619 27.255 1.00 86.50 293 TRP A O 1
ATOM 2315 N N . GLY A 1 294 ? -5.546 6.727 27.311 1.00 80.50 294 GLY A N 1
ATOM 2316 C CA . GLY A 1 294 ? -4.156 6.442 26.978 1.00 80.50 294 GLY A CA 1
ATOM 2317 C C . GLY A 1 294 ? -3.877 6.493 25.474 1.00 80.50 294 GLY A C 1
ATOM 2318 O O . GLY A 1 294 ? -4.775 6.740 24.680 1.00 80.50 294 GLY A O 1
ATOM 2319 N N . GLY A 1 295 ? -2.619 6.275 25.078 1.00 71.88 295 GLY A N 1
ATOM 2320 C CA . GLY A 1 295 ? -2.159 6.514 23.699 1.00 71.88 295 GLY A CA 1
ATOM 2321 C C . GLY A 1 295 ? -1.531 7.905 23.492 1.00 71.88 295 GLY A C 1
ATOM 2322 O O . GLY A 1 295 ? -1.547 8.485 22.410 1.00 71.88 295 GLY A O 1
ATOM 2323 N N . ASP A 1 296 ? -1.001 8.501 24.558 1.00 66.62 296 ASP A N 1
ATOM 2324 C CA . ASP A 1 296 ? -0.532 9.888 24.568 1.00 66.62 296 ASP A CA 1
ATOM 2325 C C . ASP A 1 296 ? 0.813 10.118 25.267 1.00 66.62 296 ASP A C 1
ATOM 2327 O O . ASP A 1 296 ? 1.443 11.146 25.005 1.00 66.62 296 ASP A O 1
ATOM 2331 N N . ASP A 1 297 ? 1.269 9.194 26.114 1.00 61.41 297 ASP A N 1
ATOM 2332 C CA . ASP A 1 297 ? 2.418 9.429 27.001 1.00 61.41 297 ASP A CA 1
ATOM 2333 C C . ASP A 1 297 ? 3.798 9.211 26.348 1.00 61.41 297 ASP A C 1
ATOM 2335 O O . ASP A 1 297 ? 4.789 9.780 26.806 1.00 61.41 297 ASP A O 1
ATOM 2339 N N . ASP A 1 298 ? 3.886 8.454 25.248 1.00 68.88 298 ASP A N 1
ATOM 2340 C CA . ASP A 1 298 ? 5.130 8.298 24.463 1.00 68.88 298 ASP A CA 1
ATOM 2341 C C . ASP A 1 298 ? 4.877 8.115 22.953 1.00 68.88 298 ASP A C 1
ATOM 2343 O O . ASP A 1 298 ? 5.733 7.648 22.206 1.00 68.88 298 ASP A O 1
ATOM 2347 N N . GLY A 1 299 ? 3.684 8.481 22.480 1.00 75.06 299 GLY A N 1
ATOM 2348 C CA . GLY A 1 299 ? 3.285 8.302 21.084 1.00 75.06 299 GLY A CA 1
ATOM 2349 C C . GLY A 1 299 ? 2.782 6.905 20.735 1.00 75.06 299 GLY A C 1
ATOM 2350 O O . GLY A 1 299 ? 2.981 6.458 19.612 1.00 75.06 299 GLY A O 1
ATOM 2351 N N . CYS A 1 300 ? 2.201 6.195 21.705 1.00 84.62 300 CYS A N 1
ATOM 2352 C CA . CYS A 1 300 ? 1.461 4.966 21.436 1.00 84.62 300 CYS A CA 1
ATOM 2353 C C . CYS A 1 300 ? 0.094 5.272 20.839 1.00 84.62 300 CYS A C 1
ATOM 2355 O O . CYS A 1 300 ? -0.537 6.247 21.205 1.00 84.62 300 CYS A O 1
ATOM 2357 N N . SER A 1 301 ? -0.387 4.412 19.963 1.00 89.81 301 SER A N 1
ATOM 2358 C CA . SER A 1 301 ? -1.785 4.372 19.538 1.00 89.81 301 SER A CA 1
ATOM 2359 C C . SER A 1 301 ? -2.695 3.823 20.643 1.00 89.81 301 SER A C 1
ATOM 2361 O O . SER A 1 301 ? -2.248 3.161 21.586 1.00 89.81 301 SER A O 1
ATOM 2363 N N . LEU A 1 302 ? -3.995 4.081 20.502 1.00 92.50 302 LEU A N 1
ATOM 2364 C CA . LEU A 1 302 ? -5.061 3.501 21.313 1.00 92.50 302 LEU A CA 1
ATOM 2365 C C . LEU A 1 302 ? -5.595 2.240 20.622 1.00 92.50 302 LEU A C 1
ATOM 2367 O O . LEU A 1 302 ? -6.201 2.333 19.560 1.00 92.50 302 LEU A O 1
ATOM 2371 N N . SER A 1 303 ? -5.361 1.074 21.216 1.00 93.88 303 SER A N 1
ATOM 2372 C CA . SER A 1 303 ? -5.730 -0.253 20.708 1.00 93.88 303 SER A CA 1
ATOM 2373 C C . SER A 1 303 ? -6.973 -0.800 21.393 1.00 93.88 303 SER A C 1
ATOM 2375 O O . SER A 1 303 ? -7.139 -0.659 22.603 1.00 93.88 303 SER A O 1
ATOM 2377 N N . ARG A 1 304 ? -7.843 -1.475 20.644 1.00 94.81 304 ARG A N 1
ATOM 2378 C CA . ARG A 1 304 ? -9.041 -2.128 21.179 1.00 94.81 304 ARG A CA 1
ATOM 2379 C C . ARG A 1 304 ? -8.710 -3.500 21.766 1.00 94.81 304 ARG A C 1
ATOM 2381 O O . ARG A 1 304 ? -8.036 -4.309 21.141 1.00 94.81 304 ARG A O 1
ATOM 2388 N N . THR A 1 305 ? -9.238 -3.825 22.941 1.00 93.69 305 THR A N 1
ATOM 2389 C CA . THR A 1 305 ? -8.989 -5.112 23.627 1.00 93.69 305 THR A CA 1
ATOM 2390 C C . THR A 1 305 ? -9.580 -6.313 22.900 1.00 93.69 305 THR A C 1
ATOM 2392 O O . THR A 1 305 ? -9.091 -7.435 23.019 1.00 93.69 305 THR A O 1
ATOM 2395 N N . SER A 1 306 ? -10.675 -6.103 22.175 1.00 91.75 306 SER A N 1
ATOM 2396 C CA . SER A 1 306 ? -11.348 -7.138 21.405 1.00 91.75 306 SER A CA 1
ATOM 2397 C C . SER A 1 306 ? -12.262 -6.504 20.362 1.00 91.75 306 SER A C 1
ATOM 2399 O O . SER A 1 306 ? -12.957 -5.534 20.684 1.00 91.75 306 SER A O 1
ATOM 2401 N N . PRO A 1 307 ? -12.390 -7.093 19.159 1.00 91.06 307 PRO A N 1
ATOM 2402 C CA . PRO A 1 307 ? -13.358 -6.634 18.164 1.00 91.06 307 PRO A CA 1
ATOM 2403 C C . PRO A 1 307 ? -14.814 -6.711 18.657 1.00 91.06 307 PRO A C 1
ATOM 2405 O O . PRO A 1 307 ? -15.704 -6.103 18.075 1.00 91.06 307 PRO A O 1
ATOM 2408 N N . PHE A 1 308 ? -15.090 -7.443 19.740 1.00 88.69 308 PHE A N 1
ATOM 2409 C CA . PHE A 1 308 ? -16.431 -7.554 20.322 1.00 88.69 308 PHE A CA 1
ATOM 2410 C C . PHE A 1 308 ? -16.639 -6.670 21.562 1.00 88.69 308 PHE A C 1
ATOM 2412 O O . PHE A 1 308 ? -17.761 -6.610 22.085 1.00 88.69 308 PHE A O 1
ATOM 2419 N N . ALA A 1 309 ? -15.585 -6.004 22.047 1.00 90.44 309 ALA A N 1
ATOM 2420 C CA . ALA A 1 309 ? -15.666 -5.087 23.180 1.00 90.44 309 ALA A CA 1
ATOM 2421 C C . ALA A 1 309 ? -16.445 -3.816 22.787 1.00 90.44 309 ALA A C 1
ATOM 2423 O O . ALA A 1 309 ? -16.332 -3.388 21.639 1.00 90.44 309 ALA A O 1
ATOM 2424 N N . PRO A 1 310 ? -17.260 -3.208 23.669 1.00 90.06 310 PRO A N 1
ATOM 2425 C CA . PRO A 1 310 ? -17.995 -1.982 23.345 1.00 90.06 310 PRO A CA 1
ATOM 2426 C C . PRO A 1 310 ? -17.044 -0.824 22.990 1.00 90.06 310 PRO A C 1
ATOM 2428 O O . PRO A 1 310 ? -16.234 -0.444 23.830 1.00 90.06 310 PRO A O 1
ATOM 2431 N N . PRO A 1 311 ? -17.132 -0.218 21.794 1.00 90.25 311 PRO A N 1
ATOM 2432 C CA . PRO A 1 311 ? -16.171 0.803 21.364 1.00 90.25 311 PRO A CA 1
ATOM 2433 C C . PRO A 1 311 ? -16.288 2.099 22.179 1.00 90.25 311 PRO A C 1
ATOM 2435 O O . PRO A 1 311 ? -15.351 2.881 22.234 1.00 90.25 311 PRO A O 1
ATOM 2438 N N . THR A 1 312 ? -17.419 2.323 22.847 1.00 88.38 312 THR A N 1
ATOM 2439 C CA . THR A 1 312 ? -17.730 3.542 23.604 1.00 88.38 312 THR A CA 1
ATOM 2440 C C . THR A 1 312 ? -17.313 3.487 25.077 1.00 88.38 312 THR A C 1
ATOM 2442 O O . THR A 1 312 ? -17.728 4.346 25.850 1.00 88.38 312 THR A O 1
ATOM 2445 N N . GLU A 1 313 ? -16.558 2.472 25.501 1.00 90.62 313 GLU A N 1
ATOM 2446 C CA . GLU A 1 313 ? -16.164 2.284 26.902 1.00 90.62 313 GLU A CA 1
ATOM 2447 C C . GLU A 1 313 ? -14.639 2.236 27.042 1.00 90.62 313 GLU A C 1
ATOM 2449 O O . GLU A 1 313 ? -13.989 1.440 26.372 1.00 90.62 313 GLU A O 1
ATOM 2454 N N . GLU A 1 314 ? -14.078 3.031 27.958 1.00 91.50 314 GLU A N 1
ATOM 2455 C CA . GLU A 1 314 ? -12.632 3.091 28.239 1.00 91.50 314 GLU A CA 1
ATOM 2456 C C . GLU A 1 314 ? -11.975 1.716 28.449 1.00 91.50 314 GLU A C 1
ATOM 2458 O O . GLU A 1 314 ? -10.942 1.469 27.833 1.00 91.50 314 GLU A O 1
ATOM 2463 N N . PRO A 1 315 ? -12.558 0.766 29.215 1.00 93.75 315 PRO A N 1
ATOM 2464 C CA . PRO A 1 315 ? -11.944 -0.549 29.425 1.00 93.75 315 PRO A CA 1
ATOM 2465 C C . PRO A 1 315 ? -11.839 -1.411 28.159 1.00 93.75 315 PRO A C 1
ATOM 2467 O O . PRO A 1 315 ? -11.200 -2.465 28.178 1.00 93.75 315 PRO A O 1
ATOM 2470 N N . SER A 1 316 ? -12.487 -1.006 27.066 1.00 94.19 316 SER A N 1
ATOM 2471 C CA . SER A 1 316 ? -12.352 -1.657 25.765 1.00 94.19 316 SER A CA 1
ATOM 2472 C C . SER A 1 316 ? -11.095 -1.232 25.020 1.00 94.19 316 SER A C 1
ATOM 2474 O O . SER A 1 316 ? -10.843 -1.775 23.946 1.00 94.19 316 SER A O 1
ATOM 2476 N N . TRP A 1 317 ? -10.318 -0.297 25.564 1.00 93.88 317 TRP A N 1
ATOM 2477 C CA . TRP A 1 317 ? -9.156 0.282 24.914 1.00 93.88 317 TRP A CA 1
ATOM 2478 C C . TRP A 1 317 ? -7.948 0.336 25.843 1.00 93.88 317 TRP A C 1
ATOM 2480 O O . TRP A 1 317 ? -8.077 0.315 27.067 1.00 93.88 317 TRP A O 1
ATOM 2490 N N . TYR A 1 318 ? -6.760 0.370 25.250 1.00 92.56 318 TYR A N 1
ATOM 2491 C CA . TYR A 1 318 ? -5.499 0.456 25.973 1.00 92.56 318 TYR A CA 1
ATOM 2492 C C . TYR A 1 318 ? -4.371 0.987 25.066 1.00 92.56 318 TYR A C 1
ATOM 2494 O O . TYR A 1 318 ? -4.470 0.875 23.844 1.00 92.56 318 TYR A O 1
ATOM 2502 N N . PRO A 1 319 ? -3.284 1.554 25.617 1.00 89.69 319 PRO A N 1
ATOM 2503 C CA . PRO A 1 319 ? -2.129 1.969 24.820 1.00 89.69 319 PRO A CA 1
ATOM 2504 C C . PRO A 1 319 ? -1.400 0.770 24.205 1.00 89.69 319 PRO A C 1
ATOM 2506 O O . PRO A 1 319 ? -1.006 -0.143 24.932 1.00 89.69 319 PRO A O 1
ATOM 2509 N N . ALA A 1 320 ? -1.156 0.799 22.896 1.00 86.00 320 ALA A N 1
ATOM 2510 C CA . ALA A 1 320 ? -0.406 -0.249 22.208 1.00 86.00 320 ALA A CA 1
ATOM 2511 C C . ALA A 1 320 ? 1.039 -0.371 22.724 1.00 86.00 320 ALA A C 1
ATOM 2513 O O . ALA A 1 320 ? 1.684 0.633 23.064 1.00 86.00 320 ALA A O 1
ATOM 2514 N N . ALA A 1 321 ? 1.600 -1.584 22.706 1.00 73.00 321 ALA A N 1
ATOM 2515 C CA . ALA A 1 321 ? 3.038 -1.748 22.888 1.00 73.00 321 ALA A CA 1
ATOM 2516 C C . ALA A 1 321 ? 3.800 -1.231 21.651 1.00 73.00 321 ALA A C 1
ATOM 2518 O O . ALA A 1 321 ? 3.282 -1.201 20.538 1.00 73.00 321 ALA A O 1
ATOM 2519 N N . ASN A 1 322 ? 5.061 -0.828 21.840 1.00 71.88 322 ASN A N 1
ATOM 2520 C CA . ASN A 1 322 ? 5.973 -0.406 20.762 1.00 71.88 322 ASN A CA 1
ATOM 2521 C C . ASN A 1 322 ? 5.465 0.733 19.858 1.00 71.88 322 ASN A C 1
ATOM 2523 O O . ASN A 1 322 ? 5.900 0.833 18.715 1.00 71.88 322 ASN A O 1
ATOM 2527 N N . HIS A 1 323 ? 4.608 1.612 20.377 1.00 77.19 323 HIS A N 1
ATOM 2528 C CA . HIS A 1 323 ? 4.036 2.742 19.642 1.00 77.19 323 HIS A CA 1
ATOM 2529 C C . HIS A 1 323 ? 3.009 2.382 18.557 1.00 77.19 323 HIS A C 1
ATOM 2531 O O . HIS A 1 323 ? 2.673 3.239 17.750 1.00 77.19 323 HIS A O 1
ATOM 2537 N N . GLY A 1 324 ? 2.495 1.152 18.541 1.00 81.75 324 GLY A N 1
ATOM 2538 C CA . GLY A 1 324 ? 1.400 0.743 17.665 1.00 81.75 324 GLY A CA 1
ATOM 2539 C C . GLY A 1 324 ? 1.656 -0.536 16.884 1.00 81.75 324 GLY A C 1
ATOM 2540 O O . GLY A 1 324 ? 2.802 -0.950 16.688 1.00 81.75 324 GLY A O 1
ATOM 2541 N N . THR A 1 325 ? 0.568 -1.154 16.438 1.00 84.19 325 THR A N 1
ATOM 2542 C CA . THR A 1 325 ? 0.539 -2.441 15.733 1.00 84.19 325 THR A CA 1
ATOM 2543 C C . THR A 1 325 ? -0.214 -2.385 14.396 1.00 84.19 325 THR A C 1
ATOM 2545 O O . THR A 1 325 ? -0.965 -3.308 14.096 1.00 84.19 325 THR A O 1
ATOM 2548 N N . PRO A 1 326 ? 0.005 -1.366 13.538 1.00 87.00 326 PRO A N 1
ATOM 2549 C CA . PRO A 1 326 ? -0.737 -1.247 12.292 1.00 87.00 326 PRO A CA 1
ATOM 2550 C C . PRO A 1 326 ? -0.577 -2.505 11.424 1.00 87.00 326 PRO A C 1
ATOM 2552 O O . PRO A 1 326 ? 0.514 -2.920 11.045 1.00 87.00 326 PRO A O 1
ATOM 2555 N N . GLY A 1 327 ? -1.683 -3.126 11.067 1.00 86.69 327 GLY A N 1
ATOM 2556 C CA . GLY A 1 327 ? -1.772 -4.335 10.277 1.00 86.69 327 GLY A CA 1
ATOM 2557 C C . GLY A 1 327 ? -1.662 -5.646 11.054 1.00 86.69 327 GLY A C 1
ATOM 2558 O O . GLY A 1 327 ? -1.749 -6.698 10.419 1.00 86.69 327 GLY A O 1
ATOM 2559 N N . GLU A 1 328 ? -1.443 -5.617 12.367 1.00 86.00 328 GLU A N 1
ATOM 2560 C CA . GLU A 1 328 ? -1.179 -6.790 13.209 1.00 86.00 328 GLU A CA 1
ATOM 2561 C C . GLU A 1 328 ? -2.182 -6.893 14.374 1.00 86.00 328 GLU A C 1
ATOM 2563 O O . GLU A 1 328 ? -2.843 -5.919 14.721 1.00 86.00 328 GLU A O 1
ATOM 2568 N N . PRO A 1 329 ? -2.310 -8.064 15.028 1.00 88.38 329 PRO A N 1
ATOM 2569 C CA . PRO A 1 329 ? -3.060 -8.158 16.274 1.00 88.38 329 PRO A CA 1
ATOM 2570 C C . PRO A 1 329 ? -2.512 -7.214 17.348 1.00 88.38 329 PRO A C 1
ATOM 2572 O O . PRO A 1 329 ? -1.301 -7.173 17.580 1.00 88.38 329 PRO A O 1
ATOM 2575 N N . ASN A 1 330 ? -3.425 -6.540 18.053 1.00 88.56 330 ASN A N 1
ATOM 2576 C CA . ASN A 1 330 ? -3.076 -5.642 19.151 1.00 88.56 330 ASN A CA 1
ATOM 2577 C C . ASN A 1 330 ? -2.238 -6.378 20.214 1.00 88.56 330 ASN A C 1
ATOM 2579 O O . ASN A 1 330 ? -2.502 -7.541 20.544 1.00 88.56 330 ASN A O 1
ATOM 2583 N N . SER A 1 331 ? -1.201 -5.695 20.708 1.00 71.56 331 SER A N 1
ATOM 2584 C CA . SER A 1 331 ? -0.137 -6.260 21.563 1.00 71.56 331 SER A CA 1
ATOM 2585 C C . SER A 1 331 ? -0.401 -6.192 23.058 1.00 71.56 331 SER A C 1
ATOM 2587 O O . SER A 1 331 ? -1.273 -5.398 23.459 1.00 71.56 331 SER A O 1
#

Foldseek 3Di:
DDDDDPPPDDDPPPPPPPPVVPPVQQQKEFFWWLQAAFVVVDQQLQATKTKMWGQDQAKDQQQQKWKDFDDPPDTFGKFAPPQPFQRGSIQHHGWMAIEAANNRPQWDWFDDCQQCPVHCPQKDKFPFPWDWDFPPGPDPTIWIKTFFADKIKIKHKTAAALPFDAWKKWKKWKAKDPVDDWKWKWWFKAAPVRHGPGTQDTTTGHHDTGMTMDTCRVRHGPGIMTMMIIHDDDDRPIMMIMRSTTITTHLAHPSYGYIYTDPSCSSVGSQRQKMWMDHPPDTSYMARHHCVLDCHPRSFMKGAPDSPPHRHDSVRIHGAPPNDRHTDPGD